Protein AF-A0A661C3C1-F1 (afdb_monomer_lite)

Structure (mmCIF, N/CA/C/O backbone):
data_AF-A0A661C3C1-F1
#
_entry.id   AF-A0A661C3C1-F1
#
loop_
_atom_site.group_PDB
_atom_site.id
_atom_site.type_symbol
_atom_site.label_atom_id
_atom_site.label_alt_id
_atom_site.label_comp_id
_atom_site.label_asym_id
_atom_site.label_entity_id
_atom_site.label_seq_id
_atom_site.pdbx_PDB_ins_code
_atom_site.Cartn_x
_atom_site.Cartn_y
_atom_site.Cartn_z
_atom_site.occupancy
_atom_site.B_iso_or_equiv
_atom_site.auth_seq_id
_atom_site.auth_comp_id
_atom_site.auth_asym_id
_atom_site.auth_atom_id
_atom_site.pdbx_PDB_model_num
ATOM 1 N N . MET A 1 1 ? -3.924 -0.244 -28.149 1.00 55.09 1 MET A N 1
ATOM 2 C CA . MET A 1 1 ? -3.982 0.567 -29.390 1.00 55.09 1 MET A CA 1
ATOM 3 C C . MET A 1 1 ? -2.633 1.269 -29.556 1.00 55.09 1 MET A C 1
ATOM 5 O O . MET A 1 1 ? -2.109 1.730 -28.552 1.00 55.09 1 MET A O 1
ATOM 9 N N . ALA A 1 2 ? -2.017 1.294 -30.743 1.00 65.94 2 ALA A N 1
ATOM 10 C CA . ALA A 1 2 ? -0.710 1.945 -30.921 1.00 65.94 2 ALA A CA 1
ATOM 11 C C . ALA A 1 2 ? -0.873 3.472 -31.030 1.00 65.94 2 ALA A C 1
ATOM 13 O O . ALA A 1 2 ? -1.728 3.946 -31.777 1.00 65.94 2 ALA A O 1
ATOM 14 N N . ARG A 1 3 ? -0.069 4.233 -30.280 1.00 78.75 3 ARG A N 1
ATOM 15 C 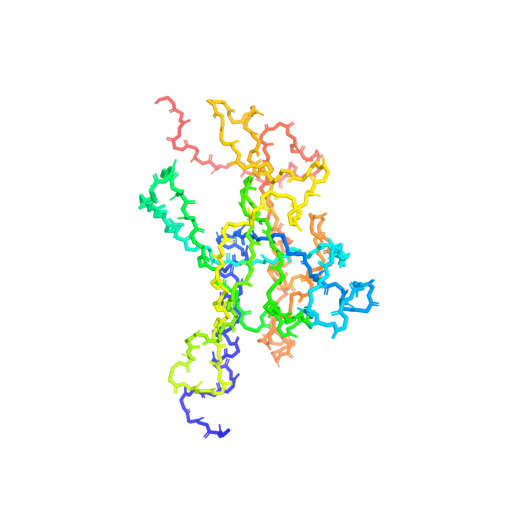CA . ARG A 1 3 ? -0.081 5.706 -30.237 1.00 78.75 3 ARG A CA 1
ATOM 16 C C . ARG A 1 3 ? 1.290 6.243 -30.657 1.00 78.75 3 ARG A C 1
ATOM 18 O O . ARG A 1 3 ? 2.298 5.586 -30.421 1.00 78.75 3 ARG A O 1
ATOM 25 N N . LEU A 1 4 ? 1.318 7.428 -31.272 1.00 79.00 4 LEU A N 1
ATOM 26 C CA . LEU A 1 4 ? 2.541 8.008 -31.849 1.00 79.00 4 LEU A CA 1
ATOM 27 C C . LEU A 1 4 ? 3.462 8.664 -30.805 1.00 79.00 4 LEU A C 1
ATOM 29 O O . LEU A 1 4 ? 4.675 8.582 -30.942 1.00 79.00 4 LEU A O 1
ATOM 33 N N . PHE A 1 5 ? 2.894 9.311 -29.781 1.00 79.56 5 PHE A N 1
ATOM 34 C CA . PHE A 1 5 ? 3.655 10.126 -28.816 1.00 79.56 5 PHE A CA 1
ATOM 35 C C . PHE A 1 5 ? 3.705 9.556 -27.396 1.00 79.56 5 PHE A C 1
ATOM 37 O O . PHE A 1 5 ? 4.566 9.939 -26.618 1.00 79.56 5 PHE A O 1
ATOM 44 N N . ILE A 1 6 ? 2.782 8.659 -27.052 1.00 84.44 6 ILE A N 1
ATOM 45 C CA . ILE A 1 6 ? 2.748 7.974 -25.758 1.00 84.44 6 ILE A CA 1
ATOM 46 C C . ILE A 1 6 ? 2.704 6.491 -26.079 1.00 84.44 6 ILE A C 1
ATOM 48 O O . ILE A 1 6 ? 1.638 5.889 -26.220 1.00 84.44 6 ILE A O 1
ATOM 52 N N . THR A 1 7 ? 3.878 5.935 -26.326 1.00 86.94 7 THR A N 1
ATOM 53 C CA . THR A 1 7 ? 4.038 4.515 -26.601 1.00 86.94 7 THR A CA 1
ATOM 54 C C . THR A 1 7 ? 4.050 3.743 -25.277 1.00 86.94 7 THR A C 1
ATOM 56 O O . THR A 1 7 ? 4.173 4.325 -24.194 1.00 86.94 7 THR A O 1
ATOM 59 N N . PRO A 1 8 ? 4.004 2.403 -25.322 1.00 86.81 8 PRO A N 1
ATOM 60 C CA . PRO A 1 8 ? 4.198 1.587 -24.131 1.00 86.81 8 PRO A CA 1
ATOM 61 C C . PRO A 1 8 ? 5.542 1.814 -23.423 1.00 86.81 8 PRO A C 1
ATOM 63 O O . PRO A 1 8 ? 5.767 1.208 -22.386 1.00 86.81 8 PRO A O 1
ATOM 66 N N . ARG A 1 9 ? 6.494 2.574 -23.988 1.00 87.94 9 ARG A N 1
ATOM 67 C CA . ARG A 1 9 ? 7.762 2.924 -23.324 1.00 87.94 9 ARG A CA 1
ATOM 68 C C . ARG A 1 9 ? 7.590 4.044 -22.323 1.00 87.94 9 ARG A C 1
ATOM 70 O O . ARG A 1 9 ? 8.004 3.887 -21.183 1.00 87.94 9 ARG A O 1
ATOM 77 N N . GLU A 1 10 ? 6.964 5.134 -22.741 1.00 89.62 10 GLU A N 1
ATOM 78 C CA . GLU A 1 10 ? 6.755 6.287 -21.872 1.00 89.62 10 GLU A CA 1
ATOM 79 C C . GLU A 1 10 ? 5.830 5.918 -20.707 1.00 89.62 10 GLU A C 1
ATOM 81 O O . GLU A 1 10 ? 6.067 6.327 -19.578 1.00 89.62 10 GLU A O 1
ATOM 86 N N . ILE A 1 11 ? 4.831 5.067 -20.955 1.00 90.31 11 ILE A N 1
ATOM 87 C CA . ILE A 1 11 ? 3.902 4.592 -19.920 1.00 90.31 11 ILE A CA 1
ATOM 88 C C . ILE A 1 11 ? 4.624 3.755 -18.859 1.00 90.31 11 ILE A C 1
ATOM 90 O O . ILE A 1 11 ? 4.419 3.957 -17.667 1.00 90.31 11 ILE A O 1
ATOM 94 N N . GLN A 1 12 ? 5.487 2.829 -19.285 1.00 90.75 12 GLN A N 1
ATOM 95 C CA . GLN A 1 12 ? 6.285 2.020 -18.363 1.00 90.75 12 GLN A CA 1
ATOM 96 C C . GLN A 1 12 ? 7.246 2.877 -17.542 1.00 90.75 12 GLN A C 1
ATOM 98 O O . GLN A 1 12 ? 7.378 2.658 -16.346 1.00 90.75 12 GLN A O 1
ATOM 103 N N . LEU A 1 13 ? 7.862 3.882 -18.167 1.00 91.31 13 LEU A N 1
ATOM 104 C CA . LEU A 1 13 ? 8.734 4.822 -17.470 1.00 91.31 13 LEU A CA 1
ATOM 105 C C . LEU A 1 13 ? 7.984 5.610 -16.394 1.00 91.31 13 LEU A C 1
ATOM 107 O O . LEU A 1 13 ? 8.481 5.738 -15.282 1.00 91.31 13 LEU A O 1
ATOM 111 N N . ILE A 1 14 ? 6.781 6.097 -16.706 1.00 92.62 14 ILE A N 1
ATOM 112 C CA . ILE A 1 14 ? 5.935 6.794 -15.730 1.00 92.62 14 ILE A CA 1
ATOM 113 C C . ILE A 1 14 ? 5.583 5.863 -14.571 1.00 92.62 14 ILE A C 1
ATOM 115 O O . ILE A 1 14 ? 5.730 6.261 -13.422 1.00 92.62 14 ILE A O 1
ATOM 119 N N . ASN A 1 15 ? 5.184 4.621 -14.857 1.00 92.69 15 ASN A N 1
ATOM 120 C CA . ASN A 1 15 ? 4.887 3.643 -13.813 1.00 92.69 15 ASN A CA 1
ATOM 121 C C . ASN A 1 15 ? 6.094 3.380 -12.910 1.00 92.69 15 ASN A C 1
ATOM 123 O O . ASN A 1 15 ? 5.946 3.398 -11.689 1.00 92.69 15 ASN A O 1
ATOM 127 N N . ASP A 1 16 ? 7.270 3.161 -13.495 1.00 91.88 16 ASP A N 1
ATOM 128 C CA . ASP A 1 16 ? 8.489 2.910 -12.733 1.00 91.88 16 ASP A CA 1
ATOM 129 C C . ASP A 1 16 ? 8.855 4.139 -11.882 1.00 91.88 16 ASP A C 1
ATOM 131 O O . ASP A 1 16 ? 9.088 3.995 -10.688 1.00 91.88 16 ASP A O 1
ATOM 135 N N . TRP A 1 17 ? 8.803 5.360 -12.419 1.00 92.44 17 TRP A N 1
ATOM 136 C CA . TRP A 1 17 ? 9.049 6.572 -11.623 1.00 92.44 17 TRP A CA 1
ATOM 137 C C . TRP A 1 17 ? 8.037 6.773 -10.501 1.00 92.44 17 TRP A C 1
ATOM 139 O O . TRP A 1 17 ? 8.415 7.141 -9.391 1.00 92.44 17 TRP A O 1
ATOM 149 N N . THR A 1 18 ? 6.755 6.514 -10.755 1.00 92.75 18 THR A N 1
ATOM 150 C CA . THR A 1 18 ? 5.729 6.584 -9.710 1.00 92.75 18 THR A CA 1
ATOM 151 C C . THR A 1 18 ? 5.993 5.556 -8.609 1.00 92.75 18 THR A C 1
ATOM 153 O O . THR A 1 18 ? 5.858 5.898 -7.436 1.00 92.75 18 THR A O 1
ATOM 156 N N . LYS A 1 19 ? 6.466 4.350 -8.951 1.00 91.75 19 LYS A N 1
ATOM 157 C CA . LYS A 1 19 ? 6.872 3.347 -7.957 1.00 91.75 19 LYS A CA 1
ATOM 158 C C . LYS A 1 19 ? 8.051 3.823 -7.113 1.00 91.75 19 LYS A C 1
ATOM 160 O O . LYS A 1 19 ? 7.996 3.693 -5.897 1.00 91.75 19 LYS A O 1
ATOM 165 N N . GLU A 1 20 ? 9.098 4.386 -7.731 1.00 90.50 20 GLU A N 1
ATOM 166 C CA . GLU A 1 20 ? 10.245 4.944 -6.981 1.00 90.50 20 GLU A CA 1
ATOM 167 C C . GLU A 1 20 ? 9.786 6.071 -6.057 1.00 90.50 20 GLU A C 1
ATOM 169 O O . GLU A 1 20 ? 10.162 6.125 -4.892 1.00 90.50 20 GLU A O 1
ATOM 174 N N . PHE A 1 21 ? 8.912 6.946 -6.549 1.00 92.88 21 PHE A N 1
ATOM 175 C CA . PHE A 1 21 ? 8.398 8.045 -5.750 1.00 92.88 21 PHE A CA 1
ATOM 176 C C . PHE A 1 21 ? 7.629 7.560 -4.513 1.00 92.88 21 PHE A C 1
ATOM 178 O O . PHE A 1 21 ? 7.888 8.029 -3.407 1.00 92.88 21 PHE A O 1
ATOM 185 N N . ILE A 1 22 ? 6.705 6.611 -4.671 1.00 92.75 22 ILE A N 1
ATOM 186 C CA . ILE A 1 22 ? 5.882 6.132 -3.551 1.00 92.75 22 ILE A CA 1
ATOM 187 C C . ILE A 1 22 ? 6.726 5.330 -2.556 1.00 92.75 22 ILE A C 1
ATOM 189 O O . ILE A 1 22 ? 6.636 5.569 -1.354 1.00 92.75 22 ILE A O 1
ATOM 193 N N . LYS A 1 23 ? 7.557 4.411 -3.053 1.00 90.69 23 LYS A N 1
ATOM 194 C CA . LYS A 1 23 ? 8.317 3.471 -2.221 1.00 90.69 23 LYS A CA 1
ATOM 195 C C . LYS A 1 23 ? 9.566 4.105 -1.617 1.00 90.69 23 LYS A C 1
ATOM 197 O O . LYS A 1 23 ? 9.747 4.061 -0.406 1.00 90.69 23 LYS A O 1
ATOM 202 N N . ASP A 1 24 ? 10.407 4.712 -2.455 1.00 89.06 24 ASP A N 1
ATOM 203 C CA . ASP A 1 24 ? 11.751 5.139 -2.061 1.00 89.06 24 ASP A CA 1
ATOM 204 C C . ASP A 1 24 ? 11.795 6.580 -1.525 1.00 89.06 24 ASP A C 1
ATOM 206 O O . ASP A 1 24 ? 12.646 6.898 -0.696 1.00 89.06 24 ASP A O 1
ATOM 210 N N . ILE A 1 25 ? 10.907 7.466 -2.000 1.00 90.19 25 ILE A N 1
ATOM 211 C CA . ILE A 1 25 ? 10.891 8.882 -1.584 1.00 90.19 25 ILE A CA 1
ATOM 212 C C . ILE A 1 25 ? 9.877 9.125 -0.467 1.00 90.19 25 ILE A C 1
ATOM 214 O O . ILE A 1 25 ? 10.214 9.751 0.536 1.00 90.19 25 ILE A O 1
ATOM 218 N N . VAL A 1 26 ? 8.630 8.681 -0.643 1.00 91.25 26 VAL A N 1
ATOM 219 C CA . VAL A 1 26 ? 7.574 8.909 0.355 1.00 91.25 26 VAL A CA 1
ATOM 220 C C . VAL A 1 26 ? 7.649 7.884 1.486 1.00 91.25 26 VAL A C 1
ATOM 222 O O . VAL A 1 26 ? 7.526 8.266 2.648 1.00 91.25 26 VAL A O 1
ATOM 225 N N . GLY A 1 27 ? 7.843 6.601 1.163 1.00 87.56 27 GLY A N 1
ATOM 226 C CA . GLY A 1 27 ? 8.061 5.535 2.149 1.00 87.56 27 GLY A CA 1
ATOM 227 C C . GLY A 1 27 ? 6.871 5.261 3.075 1.00 87.56 27 GLY A C 1
ATOM 228 O O . GLY A 1 27 ? 7.026 4.623 4.113 1.00 87.56 27 GLY A O 1
ATOM 229 N N . GLN A 1 28 ? 5.679 5.755 2.734 1.00 89.50 28 GLN A N 1
ATOM 230 C CA . GLN A 1 28 ? 4.458 5.485 3.486 1.00 89.50 28 GLN A CA 1
ATOM 231 C C . GLN A 1 28 ? 3.914 4.105 3.127 1.00 89.50 28 GLN A C 1
ATOM 233 O O . GLN A 1 28 ? 3.853 3.728 1.956 1.00 89.50 28 GLN A O 1
ATOM 238 N N . PHE A 1 29 ? 3.451 3.375 4.137 1.00 90.81 29 PHE A N 1
ATOM 239 C CA . PHE A 1 29 ? 2.853 2.064 3.947 1.00 90.81 29 PHE A CA 1
ATOM 240 C C . PHE A 1 29 ? 1.680 1.837 4.896 1.00 90.81 29 PHE A C 1
ATOM 242 O O . PHE A 1 29 ? 1.578 2.436 5.971 1.00 90.81 29 PHE A O 1
ATOM 249 N N . ILE A 1 30 ? 0.808 0.924 4.489 1.00 91.56 30 ILE A N 1
ATOM 250 C CA . ILE A 1 30 ? -0.226 0.328 5.328 1.00 91.56 30 ILE A CA 1
ATOM 251 C C . ILE A 1 30 ? 0.057 -1.159 5.494 1.00 91.56 30 ILE A C 1
ATOM 253 O O . ILE A 1 30 ? 0.721 -1.785 4.664 1.00 91.56 30 ILE A O 1
ATOM 257 N N . ILE A 1 31 ? -0.482 -1.737 6.562 1.00 90.88 31 ILE A N 1
ATOM 258 C CA . ILE A 1 31 ? -0.474 -3.188 6.746 1.00 90.88 31 ILE A CA 1
ATOM 259 C C . ILE A 1 31 ? -1.888 -3.684 6.530 1.00 90.88 31 ILE A C 1
ATOM 261 O O . ILE A 1 31 ? -2.804 -3.337 7.274 1.00 90.88 31 ILE A O 1
ATOM 265 N N . TYR A 1 32 ? -2.043 -4.448 5.461 1.00 91.94 32 TYR A N 1
ATOM 266 C CA . TYR A 1 32 ? -3.309 -4.911 4.938 1.00 91.94 32 TYR A CA 1
ATOM 267 C C . TYR A 1 32 ? -3.619 -6.320 5.437 1.00 91.94 32 TYR A C 1
ATOM 269 O O . TYR A 1 32 ? -2.751 -7.190 5.444 1.00 91.94 32 TYR A O 1
ATOM 277 N N . TYR A 1 33 ? -4.866 -6.542 5.835 1.00 91.88 33 TYR A N 1
ATOM 278 C CA . TYR A 1 33 ? -5.387 -7.785 6.388 1.00 91.88 33 TYR A CA 1
ATOM 279 C C . TYR A 1 33 ? -6.550 -8.270 5.515 1.00 91.88 33 TYR A C 1
ATOM 281 O O . TYR A 1 33 ? -7.698 -7.864 5.741 1.00 91.88 33 TYR A O 1
ATOM 289 N N . PRO A 1 34 ? -6.267 -9.137 4.528 1.00 91.12 34 PRO A N 1
ATOM 290 C CA . PRO A 1 34 ? -7.303 -9.674 3.664 1.00 91.12 34 PRO A CA 1
ATOM 291 C C . PRO A 1 34 ? -8.183 -10.663 4.429 1.00 91.12 34 PRO A C 1
ATOM 293 O O . PRO A 1 34 ? -7.692 -11.486 5.215 1.00 91.12 34 PRO A O 1
ATOM 296 N N . ILE A 1 35 ? -9.495 -10.597 4.212 1.00 90.19 35 ILE A N 1
ATOM 297 C CA . ILE A 1 35 ? -10.435 -11.556 4.784 1.00 90.19 35 ILE A CA 1
ATOM 298 C C . ILE A 1 35 ? -10.425 -12.823 3.943 1.00 90.19 35 ILE A C 1
ATOM 300 O O . ILE A 1 35 ? -10.726 -12.836 2.753 1.00 90.19 35 ILE A O 1
ATOM 304 N N . SER A 1 36 ? -10.191 -13.950 4.605 1.00 88.62 36 SER A N 1
ATOM 305 C CA . SER A 1 36 ? -10.246 -15.240 3.942 1.00 88.62 36 SER A CA 1
ATOM 306 C C . SER A 1 36 ? -11.696 -15.695 3.796 1.00 88.62 36 SER A C 1
ATOM 308 O O . SER A 1 36 ? -12.291 -16.209 4.751 1.00 88.62 36 SER A O 1
ATOM 310 N N . ILE A 1 37 ? -12.274 -15.551 2.601 1.00 84.06 37 ILE A N 1
ATOM 311 C CA . ILE A 1 37 ? -13.649 -15.999 2.298 1.00 84.06 37 ILE A CA 1
ATOM 312 C C . ILE A 1 37 ? -13.796 -17.514 2.527 1.00 84.06 37 ILE A C 1
ATOM 314 O O . ILE A 1 37 ? -14.830 -17.987 2.992 1.00 84.06 37 ILE A O 1
ATOM 318 N N . LEU A 1 38 ? -12.739 -18.288 2.259 1.00 86.31 38 LEU A N 1
ATOM 319 C CA . LEU A 1 38 ? -12.747 -19.748 2.405 1.00 86.31 38 LEU A CA 1
ATOM 320 C C . LEU A 1 38 ? -12.770 -20.207 3.867 1.00 86.31 38 LEU A C 1
ATOM 322 O O . LEU A 1 38 ? -13.366 -21.237 4.188 1.00 86.31 38 LEU A O 1
ATOM 326 N N . LYS A 1 39 ? -12.085 -19.477 4.753 1.00 88.12 39 LYS A N 1
ATOM 327 C CA . LYS A 1 39 ? -11.980 -19.834 6.177 1.00 88.12 39 LYS A CA 1
ATOM 328 C C . LYS A 1 39 ? -13.114 -19.211 6.990 1.00 88.12 39 LYS A C 1
ATOM 330 O O . LYS A 1 39 ? -13.570 -19.802 7.971 1.00 88.12 39 LYS A O 1
ATOM 335 N N . THR A 1 40 ? -13.576 -18.034 6.582 1.00 87.38 40 THR A N 1
ATOM 336 C CA . THR A 1 40 ? -14.625 -17.280 7.265 1.00 87.38 40 THR A CA 1
ATOM 337 C C . THR A 1 40 ? -15.990 -17.929 7.046 1.00 87.38 40 THR A C 1
ATOM 339 O O . THR A 1 40 ? -16.446 -18.113 5.922 1.00 87.38 40 THR A O 1
ATOM 342 N N . ARG A 1 41 ? -16.683 -18.274 8.137 1.00 85.31 41 ARG A N 1
ATOM 343 C CA . ARG A 1 41 ? -18.030 -18.860 8.061 1.00 85.31 41 ARG A CA 1
ATOM 344 C C . ARG A 1 41 ? -19.080 -17.760 7.972 1.00 85.31 41 ARG A C 1
ATOM 346 O O . ARG A 1 41 ? -19.385 -17.111 8.973 1.00 85.31 41 ARG A O 1
ATOM 353 N N . VAL A 1 42 ? -19.653 -17.601 6.786 1.00 86.00 42 VAL A N 1
ATOM 354 C CA . VAL A 1 42 ? -20.752 -16.666 6.528 1.00 86.00 42 VAL A CA 1
ATOM 355 C C . VAL A 1 42 ? -22.092 -17.314 6.883 1.00 86.00 42 VAL A C 1
ATOM 357 O O . VAL A 1 42 ? -22.330 -18.490 6.591 1.00 86.00 42 VAL A O 1
ATOM 360 N N . HIS A 1 43 ? -22.971 -16.565 7.549 1.00 84.38 43 HIS A N 1
ATOM 361 C CA . HIS A 1 43 ? -24.306 -17.046 7.883 1.00 84.38 43 HIS A CA 1
ATOM 362 C C . HIS A 1 43 ? -25.237 -16.969 6.656 1.00 84.38 43 HIS A C 1
ATOM 364 O O . HIS A 1 43 ? -25.456 -15.875 6.141 1.00 84.38 43 HIS A O 1
ATOM 370 N N . PRO A 1 44 ? -25.896 -18.066 6.235 1.00 82.75 44 PRO A N 1
ATOM 371 C CA . PRO A 1 44 ? -26.621 -18.127 4.958 1.00 82.75 44 PRO A CA 1
ATOM 372 C C . PRO A 1 44 ? -27.854 -17.213 4.872 1.00 82.75 44 PRO A C 1
ATOM 374 O O . PRO A 1 44 ? -28.346 -16.949 3.784 1.00 82.75 44 PRO A O 1
ATOM 377 N N . VAL A 1 45 ? -28.390 -16.763 6.011 1.00 85.62 45 VAL A N 1
ATOM 378 C CA . VAL A 1 45 ? -29.595 -15.908 6.057 1.00 85.62 45 VAL A CA 1
ATOM 379 C C . VAL A 1 45 ? -29.262 -14.415 6.056 1.00 85.62 45 VAL A C 1
ATOM 381 O O . VAL A 1 45 ? -30.046 -13.623 5.548 1.00 85.62 45 VAL A O 1
ATOM 384 N N . TYR A 1 46 ? -28.131 -14.031 6.650 1.00 79.75 46 TYR A N 1
ATOM 385 C CA . TYR A 1 46 ? -27.778 -12.622 6.876 1.00 79.75 46 TYR A CA 1
ATOM 386 C C . TYR A 1 46 ? -26.559 -12.182 6.067 1.00 79.75 46 TYR A C 1
ATOM 388 O O . TYR A 1 46 ? -26.219 -11.007 6.095 1.00 79.75 46 TYR A O 1
ATOM 396 N N . ASP A 1 47 ? -25.913 -13.128 5.383 1.00 79.50 47 ASP A N 1
ATOM 397 C CA . ASP A 1 47 ? -24.702 -12.933 4.587 1.00 79.50 47 ASP A CA 1
ATOM 398 C C . ASP A 1 47 ? -23.573 -12.222 5.354 1.00 79.50 47 ASP A C 1
ATOM 400 O O . ASP A 1 47 ? -22.727 -11.528 4.801 1.00 79.50 47 ASP A O 1
ATOM 404 N N . GLU A 1 48 ? -23.562 -12.401 6.677 1.00 76.25 48 GLU A N 1
ATOM 405 C CA . GLU A 1 48 ? -22.595 -11.803 7.586 1.00 76.25 48 GLU A CA 1
ATOM 406 C C . GLU A 1 48 ? -21.883 -12.904 8.373 1.00 76.25 48 GLU A C 1
ATOM 408 O O . GLU A 1 48 ? -22.474 -13.917 8.768 1.00 76.25 48 GLU A O 1
ATOM 413 N N . ALA A 1 49 ? -20.587 -12.709 8.596 1.00 80.19 49 ALA A N 1
ATOM 414 C CA . ALA A 1 49 ? -19.779 -13.586 9.424 1.00 80.19 49 ALA A CA 1
ATOM 415 C C . ALA A 1 49 ? -19.711 -13.057 10.860 1.00 80.19 49 ALA A C 1
ATOM 417 O O . ALA A 1 49 ? -19.372 -11.897 11.091 1.00 80.19 49 ALA A O 1
ATOM 418 N N . VAL A 1 50 ? -19.982 -13.935 11.830 1.00 80.25 50 VAL A N 1
ATOM 419 C CA . VAL A 1 50 ? -19.845 -13.615 13.264 1.00 80.25 50 VAL A CA 1
ATOM 420 C C . VAL A 1 50 ? -18.371 -13.476 13.651 1.00 80.25 50 VAL A C 1
ATOM 422 O O . VAL A 1 50 ? -18.018 -12.621 14.454 1.00 80.25 50 VAL A O 1
ATOM 425 N N . GLN A 1 51 ? -17.509 -14.314 13.071 1.00 83.31 51 GLN A N 1
ATOM 426 C CA . GLN A 1 51 ? -16.060 -14.267 13.250 1.00 83.31 51 GLN A CA 1
ATOM 427 C C . GLN A 1 51 ? -15.401 -14.258 11.874 1.00 83.31 51 GLN A C 1
ATOM 429 O O . GLN A 1 51 ? -15.543 -15.220 11.114 1.00 83.31 51 GLN A O 1
ATOM 434 N N . LYS A 1 52 ? -14.705 -13.163 11.561 1.00 85.19 52 LYS A N 1
ATOM 435 C CA . LYS A 1 52 ? -13.903 -13.014 10.345 1.00 85.19 52 LYS A CA 1
ATOM 436 C C . LYS A 1 52 ? -12.524 -13.627 10.591 1.00 85.19 52 LYS A C 1
ATOM 438 O O . LYS A 1 52 ? -11.914 -13.367 11.627 1.00 85.19 52 LYS A O 1
ATOM 443 N N . ILE A 1 53 ? -12.062 -14.464 9.667 1.00 87.69 53 ILE A N 1
ATOM 444 C CA . ILE A 1 53 ? -10.711 -15.029 9.693 1.00 87.69 53 ILE A CA 1
ATOM 445 C C . ILE A 1 53 ? -9.889 -14.296 8.642 1.00 87.69 53 ILE A C 1
ATOM 447 O O . ILE A 1 53 ? -10.281 -14.236 7.478 1.00 87.69 53 ILE A O 1
ATOM 451 N N . PHE A 1 54 ? -8.753 -13.765 9.069 1.00 88.38 54 PHE A N 1
ATOM 452 C CA . PHE A 1 54 ? -7.846 -12.997 8.229 1.00 88.38 54 PHE A CA 1
ATOM 453 C C . PHE A 1 54 ? -6.717 -13.892 7.732 1.00 88.38 54 PHE A C 1
ATOM 455 O O . PHE A 1 54 ? -6.277 -14.805 8.440 1.00 88.38 54 PHE A O 1
ATOM 462 N N . ASP A 1 55 ? -6.290 -13.648 6.501 1.00 89.00 55 ASP A N 1
ATOM 463 C CA . ASP A 1 55 ? -5.066 -14.224 5.964 1.00 89.00 55 ASP A CA 1
ATOM 464 C C . ASP A 1 55 ? -3.843 -13.428 6.449 1.00 89.00 55 ASP A C 1
ATOM 466 O O . ASP A 1 55 ? -3.950 -12.518 7.277 1.00 89.00 55 ASP A O 1
ATOM 470 N N . ASN A 1 56 ? -2.653 -13.845 6.019 1.00 88.50 56 ASN A N 1
ATOM 471 C CA . ASN A 1 56 ? -1.415 -13.236 6.488 1.00 88.50 56 ASN A CA 1
ATOM 472 C C . ASN A 1 56 ? -1.372 -11.743 6.118 1.00 88.50 56 ASN A C 1
ATOM 474 O O . ASN A 1 56 ? -1.765 -11.396 5.002 1.00 88.50 56 ASN A O 1
ATOM 478 N N . PRO A 1 57 ? -0.883 -10.874 7.022 1.00 88.69 57 PRO A N 1
ATOM 479 C CA . PRO A 1 57 ? -0.781 -9.452 6.744 1.00 88.69 57 PRO A CA 1
ATOM 480 C C . PRO A 1 57 ? 0.202 -9.173 5.609 1.00 88.69 57 PRO A C 1
ATOM 482 O O . PRO A 1 57 ? 1.248 -9.817 5.509 1.00 88.69 57 PRO A O 1
ATOM 485 N N . ILE A 1 58 ? -0.122 -8.175 4.792 1.00 88.62 58 ILE A N 1
ATOM 486 C CA . ILE A 1 58 ? 0.681 -7.750 3.643 1.00 88.62 58 ILE A CA 1
ATOM 487 C C . ILE A 1 58 ? 1.050 -6.278 3.823 1.00 88.62 58 ILE A C 1
ATOM 489 O O . ILE A 1 58 ? 0.180 -5.439 4.059 1.00 88.62 58 ILE A O 1
ATOM 493 N N . LYS A 1 59 ? 2.339 -5.948 3.701 1.00 89.38 59 LYS A N 1
ATOM 494 C CA . LYS A 1 59 ? 2.809 -4.558 3.656 1.00 89.38 59 LYS A CA 1
ATOM 495 C C . LYS A 1 59 ? 2.549 -3.986 2.261 1.00 89.38 59 LYS A C 1
ATOM 497 O O . LYS A 1 59 ? 2.990 -4.559 1.263 1.00 89.38 59 LYS A O 1
ATOM 502 N N . ILE A 1 60 ? 1.840 -2.863 2.190 1.00 90.88 60 ILE A N 1
ATOM 503 C CA . ILE A 1 60 ? 1.523 -2.185 0.929 1.00 90.88 60 ILE A CA 1
ATOM 504 C C . ILE A 1 60 ? 2.007 -0.742 1.003 1.00 90.88 60 ILE A C 1
ATOM 506 O O . ILE A 1 60 ? 1.540 0.024 1.844 1.00 90.88 60 ILE A O 1
ATOM 510 N N . ASP A 1 61 ? 2.911 -0.378 0.097 1.00 91.88 61 ASP A N 1
ATOM 511 C CA . ASP A 1 61 ? 3.398 0.991 -0.066 1.00 91.88 61 ASP A CA 1
ATOM 512 C C . ASP A 1 61 ? 2.332 1.840 -0.770 1.00 91.88 61 ASP A C 1
ATOM 514 O O . ASP A 1 61 ? 1.760 1.446 -1.793 1.00 91.88 61 ASP A O 1
ATOM 518 N N . CYS A 1 62 ? 2.022 3.004 -0.209 1.00 93.44 62 CYS A N 1
ATOM 519 C CA . CYS A 1 62 ? 0.882 3.801 -0.647 1.00 93.44 62 CYS A CA 1
ATOM 520 C C . CYS A 1 62 ? 1.023 5.272 -0.261 1.00 93.44 62 CYS A C 1
ATOM 522 O O . CYS A 1 62 ? 1.761 5.615 0.656 1.00 93.44 62 CYS A O 1
ATOM 524 N N . LEU A 1 63 ? 0.251 6.138 -0.913 1.00 94.56 63 LEU A N 1
ATOM 525 C CA . LEU A 1 63 ? 0.076 7.524 -0.486 1.00 94.56 63 LEU A CA 1
ATOM 526 C C . LEU A 1 63 ? -1.194 7.624 0.350 1.00 94.56 63 LEU A C 1
ATOM 528 O O . LEU A 1 63 ? -2.278 7.269 -0.117 1.00 94.56 63 LEU A O 1
ATOM 532 N N . VAL A 1 64 ? -1.071 8.118 1.576 1.00 93.12 64 VAL A N 1
ATOM 533 C CA . VAL A 1 64 ? -2.212 8.252 2.483 1.00 93.12 64 VAL A CA 1
ATOM 534 C C . VAL A 1 64 ? -2.683 9.703 2.516 1.00 93.12 64 VAL A C 1
ATOM 536 O O . VAL A 1 64 ? -1.892 10.623 2.718 1.00 93.12 64 VAL A O 1
ATOM 539 N N . ASP A 1 65 ? -3.980 9.907 2.291 1.00 93.94 65 ASP A N 1
ATOM 540 C CA . ASP A 1 65 ? -4.619 11.219 2.372 1.00 93.94 65 ASP A CA 1
ATOM 541 C C . ASP A 1 65 ? -4.787 11.660 3.832 1.00 93.94 65 ASP A C 1
ATOM 543 O O . ASP A 1 65 ? -4.734 10.859 4.771 1.00 93.94 65 ASP A O 1
ATOM 547 N N . GLN A 1 66 ? -5.043 12.947 4.039 1.00 90.06 66 GLN A N 1
ATOM 548 C CA . GLN A 1 66 ? -5.364 13.445 5.366 1.00 90.06 66 GLN A CA 1
ATOM 549 C C . GLN A 1 66 ? -6.698 12.836 5.849 1.00 90.06 66 GLN A C 1
ATOM 551 O O . GLN A 1 66 ? -7.684 12.859 5.109 1.00 90.06 66 GLN A O 1
ATOM 556 N N . PRO A 1 67 ? -6.774 12.314 7.090 1.00 90.25 67 PRO A N 1
ATOM 557 C CA . PRO A 1 67 ? -8.012 11.750 7.611 1.00 90.25 67 PRO A CA 1
ATOM 558 C C . PRO A 1 67 ? -9.098 12.824 7.730 1.00 90.25 67 PRO A C 1
ATOM 560 O O . PRO A 1 67 ? -8.904 13.837 8.410 1.00 90.25 67 PRO A O 1
ATOM 563 N N . ASP A 1 68 ? -10.261 12.563 7.135 1.00 92.25 68 ASP A N 1
ATOM 564 C CA . ASP A 1 68 ? -11.457 13.382 7.313 1.00 92.25 68 ASP A CA 1
ATOM 565 C C . ASP A 1 68 ? -12.160 12.966 8.609 1.00 92.25 68 ASP A C 1
ATOM 567 O O . ASP A 1 68 ? -12.609 11.826 8.766 1.00 92.25 68 ASP A O 1
ATOM 571 N N . ARG A 1 69 ? -12.209 13.886 9.573 1.00 91.00 69 ARG A N 1
ATOM 572 C CA . ARG A 1 69 ? -12.750 13.649 10.914 1.00 91.00 69 ARG A CA 1
ATOM 573 C C . ARG A 1 69 ? -14.052 14.420 11.072 1.00 91.00 69 ARG A C 1
ATOM 575 O O . ARG A 1 69 ? -14.055 15.622 11.332 1.00 91.00 69 ARG A O 1
ATOM 582 N N . GLY A 1 70 ? -15.157 13.695 10.970 1.00 87.31 70 GLY A N 1
ATOM 583 C CA . GLY A 1 70 ? -16.500 14.197 11.225 1.00 87.31 70 GLY A CA 1
ATOM 584 C C . GLY A 1 70 ? -16.955 13.939 12.660 1.00 87.31 70 GLY A C 1
ATOM 585 O O . GLY A 1 70 ? -16.561 12.962 13.298 1.00 87.31 70 GLY A O 1
ATOM 586 N N . GLN A 1 71 ? -17.836 14.801 13.161 1.00 86.25 71 GLN A N 1
ATOM 587 C CA . GLN A 1 71 ? -18.616 14.543 14.370 1.00 86.25 71 GLN A CA 1
ATOM 588 C C . GLN A 1 71 ? -20.092 14.705 14.035 1.00 86.25 71 GLN A C 1
ATOM 590 O O . GLN A 1 71 ? -20.496 15.710 13.449 1.00 86.25 71 GLN A O 1
ATOM 595 N N . SER A 1 72 ? -20.902 13.723 14.416 1.00 82.94 72 SER A N 1
ATOM 596 C CA . SER A 1 72 ? -22.349 13.765 14.226 1.00 82.94 72 SER A CA 1
ATOM 597 C C . SER A 1 72 ? -23.056 13.664 15.575 1.00 82.94 72 SER A C 1
ATOM 599 O O . SER A 1 72 ? -22.752 12.800 16.397 1.00 82.94 72 SER A O 1
ATOM 601 N N . ALA A 1 73 ? -23.983 14.588 15.835 1.00 85.56 73 ALA A N 1
ATOM 602 C CA . ALA A 1 73 ? -24.789 14.575 17.048 1.00 85.56 73 ALA A CA 1
ATOM 603 C C . ALA A 1 73 ? -26.016 13.685 16.830 1.00 85.56 73 ALA A C 1
ATOM 605 O O . ALA A 1 73 ? -26.888 13.997 16.020 1.00 85.56 73 ALA A O 1
ATOM 606 N N . THR A 1 74 ? -26.086 12.586 17.573 1.00 80.44 74 THR A N 1
ATOM 607 C CA . THR A 1 74 ? -27.270 11.726 17.642 1.00 80.44 74 THR A CA 1
ATOM 608 C C . THR A 1 74 ? -28.046 12.051 18.920 1.00 80.44 74 THR A C 1
ATOM 610 O O . THR A 1 74 ? -27.484 12.577 19.878 1.00 80.44 74 THR A O 1
ATOM 613 N N . ASN A 1 75 ? -29.331 11.688 18.986 1.00 84.25 75 ASN A N 1
ATOM 614 C CA . ASN A 1 75 ? -30.190 11.896 20.165 1.00 84.25 75 ASN A CA 1
ATOM 615 C C . ASN A 1 75 ? -29.616 11.339 21.488 1.00 84.25 75 ASN A C 1
ATOM 617 O O . ASN A 1 75 ? -30.097 11.708 22.555 1.00 84.25 75 ASN A O 1
ATOM 621 N N . PHE A 1 76 ? -28.625 10.443 21.424 1.00 79.62 76 PHE A N 1
ATOM 622 C CA . PHE A 1 76 ? -28.048 9.752 22.578 1.00 79.62 76 PHE A CA 1
ATOM 623 C C . PHE A 1 76 ? -26.577 10.104 22.865 1.00 79.62 76 PHE A C 1
ATOM 625 O O . PHE A 1 76 ? -26.149 9.938 24.002 1.00 79.62 76 PHE A O 1
ATOM 632 N N . SER A 1 77 ? -25.802 10.569 21.876 1.00 82.31 77 SER A N 1
ATOM 633 C CA . SER A 1 77 ? -24.396 10.982 22.037 1.00 82.31 77 SER A CA 1
ATOM 634 C C . SER A 1 77 ? -23.861 11.643 20.759 1.00 82.31 77 SER A C 1
ATOM 636 O O . SER A 1 77 ? -24.481 11.561 19.697 1.00 82.31 77 SER A O 1
ATOM 638 N N . VAL A 1 78 ? -22.680 12.252 20.854 1.00 85.25 78 VAL A N 1
ATOM 639 C CA . VAL A 1 78 ? -21.858 12.628 19.697 1.00 85.25 78 VAL A CA 1
ATOM 640 C C . VAL A 1 78 ? -21.053 11.402 19.255 1.00 85.25 78 VAL A C 1
ATOM 642 O O . VAL A 1 78 ? -20.339 10.810 20.065 1.00 85.25 78 VAL A O 1
ATOM 645 N N . GLU A 1 79 ? -21.182 11.007 17.989 1.00 83.88 79 GLU A N 1
ATOM 646 C CA . GLU A 1 79 ? -20.382 9.950 17.358 1.00 83.88 79 GLU A CA 1
ATOM 647 C C . GLU A 1 79 ? -19.324 10.598 16.458 1.00 83.88 79 GLU A C 1
ATOM 649 O O . GLU A 1 79 ? -19.646 11.407 15.582 1.00 83.88 79 GLU A O 1
ATOM 654 N N . GLY A 1 80 ? -18.057 10.257 16.698 1.00 84.31 80 GLY A N 1
ATOM 655 C CA . GLY A 1 80 ? -16.944 10.629 15.832 1.00 84.31 80 GLY A CA 1
ATOM 656 C C . GLY A 1 80 ? -16.784 9.609 14.710 1.00 84.31 80 GLY A C 1
ATOM 657 O O . GLY A 1 80 ? -16.735 8.408 14.967 1.00 84.31 80 GLY A O 1
ATOM 658 N N . THR A 1 81 ? -16.689 10.085 13.475 1.00 87.12 81 THR A N 1
ATOM 659 C CA . THR A 1 81 ? -16.436 9.251 12.298 1.00 87.12 81 THR A CA 1
ATOM 660 C C . THR A 1 81 ? -15.154 9.717 11.628 1.00 87.12 81 THR A C 1
ATOM 662 O O . THR A 1 81 ? -15.067 10.879 11.237 1.00 87.12 81 THR A O 1
ATOM 665 N N . THR A 1 82 ? -14.191 8.816 11.458 1.00 92.38 82 THR A N 1
ATOM 666 C CA . THR A 1 82 ? -12.965 9.089 10.699 1.00 92.38 82 THR A CA 1
ATOM 667 C C . THR A 1 82 ? -13.008 8.319 9.388 1.00 92.38 82 THR A C 1
ATOM 669 O O . THR A 1 82 ? -13.238 7.105 9.392 1.00 92.38 82 THR A O 1
ATOM 672 N N . GLN A 1 83 ? -12.794 9.023 8.279 1.00 94.31 83 GLN A N 1
ATOM 673 C CA . GLN A 1 83 ? -12.586 8.440 6.959 1.00 94.31 83 GLN A CA 1
ATOM 674 C C . GLN A 1 83 ? -11.152 8.683 6.500 1.00 94.31 83 GLN A C 1
ATOM 676 O O . GLN A 1 83 ? -10.559 9.717 6.805 1.00 94.31 83 GLN A O 1
ATOM 681 N N . LEU A 1 84 ? -10.602 7.723 5.765 1.00 94.94 84 LEU A N 1
ATOM 682 C CA . LEU A 1 84 ? -9.246 7.782 5.240 1.00 94.94 84 LEU A CA 1
ATOM 683 C C . LEU A 1 84 ? -9.237 7.337 3.778 1.00 94.94 84 LEU A C 1
ATOM 685 O O . LEU A 1 84 ? -9.777 6.281 3.436 1.00 94.94 84 LEU A O 1
ATOM 689 N N . GLY A 1 85 ? -8.631 8.160 2.925 1.00 95.81 85 GLY A N 1
ATOM 690 C CA . GLY A 1 85 ? -8.315 7.808 1.547 1.00 95.81 85 GLY A CA 1
ATOM 691 C C . GLY A 1 85 ? -6.893 7.269 1.462 1.00 95.81 85 GLY A C 1
ATOM 692 O O . GLY A 1 85 ? -5.966 7.916 1.936 1.00 95.81 85 GLY A O 1
ATOM 693 N N . VAL A 1 86 ? -6.714 6.104 0.851 1.00 95.56 86 VAL A N 1
ATOM 694 C CA . VAL A 1 86 ? -5.392 5.530 0.575 1.00 95.56 86 VAL A CA 1
ATOM 695 C C . VAL A 1 86 ? -5.260 5.305 -0.922 1.00 95.56 86 VAL A C 1
ATOM 697 O O . VAL A 1 86 ? -6.164 4.753 -1.547 1.00 95.56 86 VAL A O 1
ATOM 700 N N . PHE A 1 87 ? -4.149 5.740 -1.502 1.00 95.25 87 PHE A N 1
ATOM 701 C CA . PHE A 1 87 ? -3.841 5.589 -2.916 1.00 95.25 87 PHE A CA 1
ATOM 702 C C . PHE A 1 87 ? -2.700 4.595 -3.081 1.00 95.25 87 PHE A C 1
ATOM 704 O O . PHE A 1 87 ? -1.560 4.869 -2.708 1.00 95.25 87 PHE A O 1
ATOM 711 N N . VAL A 1 88 ? -3.007 3.444 -3.662 1.00 94.25 88 VAL A N 1
ATOM 712 C CA . VAL A 1 88 ? -2.019 2.417 -3.998 1.00 94.25 88 VAL A CA 1
ATOM 713 C C . VAL A 1 88 ? -1.798 2.448 -5.498 1.00 94.25 88 VAL A C 1
ATOM 715 O O . VAL A 1 88 ? -2.751 2.596 -6.260 1.00 94.25 88 VAL A O 1
ATOM 718 N N . GLN A 1 89 ? -0.562 2.318 -5.960 1.00 93.50 89 GLN A N 1
ATOM 719 C CA . GLN A 1 89 ? -0.308 2.308 -7.394 1.00 93.50 89 GLN A CA 1
ATOM 720 C C . GLN A 1 89 ? -0.850 1.030 -8.047 1.00 93.50 89 GLN A C 1
ATOM 722 O O . GLN A 1 89 ? -0.506 -0.081 -7.640 1.00 93.50 89 GLN A O 1
ATOM 727 N N . SER A 1 90 ? -1.633 1.174 -9.120 1.00 92.50 90 SER A N 1
ATOM 728 C CA . SER A 1 90 ? -2.260 0.037 -9.810 1.00 92.50 90 SER A CA 1
ATOM 729 C C . SER A 1 90 ? -1.245 -0.948 -10.373 1.00 92.50 90 SER A C 1
ATOM 731 O O . SER A 1 90 ? -1.458 -2.156 -10.321 1.00 92.50 90 SER A O 1
ATOM 733 N N . ARG A 1 91 ? -0.111 -0.455 -10.884 1.00 91.75 91 ARG A N 1
ATOM 734 C CA . ARG A 1 91 ? 0.933 -1.337 -11.410 1.00 91.75 91 ARG A CA 1
ATOM 735 C C . ARG A 1 91 ? 1.614 -2.163 -10.317 1.00 91.75 91 ARG A C 1
ATOM 737 O O . ARG A 1 91 ? 1.947 -3.311 -10.574 1.00 91.75 91 ARG A O 1
ATOM 744 N N . ASP A 1 92 ? 1.810 -1.598 -9.127 1.00 91.00 92 ASP A N 1
ATOM 745 C CA . ASP A 1 92 ? 2.446 -2.315 -8.017 1.00 91.00 92 ASP A CA 1
ATOM 746 C C . ASP A 1 92 ? 1.572 -3.467 -7.508 1.00 91.00 92 ASP A C 1
ATOM 748 O O . ASP A 1 92 ? 2.064 -4.576 -7.324 1.00 91.00 92 ASP A O 1
ATOM 752 N N . LEU A 1 93 ? 0.261 -3.232 -7.387 1.00 90.25 93 LEU A N 1
ATOM 753 C CA . LEU A 1 93 ? -0.724 -4.267 -7.050 1.00 90.25 93 LEU A CA 1
ATOM 754 C C . LEU A 1 93 ? -0.708 -5.429 -8.052 1.00 90.25 93 LEU A C 1
ATOM 756 O O . LEU A 1 93 ? -0.630 -6.593 -7.658 1.00 90.25 93 LEU A O 1
ATOM 760 N N . LEU A 1 94 ? -0.694 -5.106 -9.350 1.00 90.50 94 LEU A N 1
ATOM 761 C CA . LEU A 1 94 ? -0.623 -6.107 -10.416 1.00 90.50 94 LEU A CA 1
ATOM 762 C C . LEU A 1 94 ? 0.663 -6.939 -10.362 1.00 90.50 94 LEU A C 1
ATOM 764 O O . LEU A 1 94 ? 0.606 -8.149 -10.563 1.00 90.50 94 LEU A O 1
ATOM 768 N N . ASP A 1 95 ? 1.811 -6.308 -10.105 1.00 89.00 95 ASP A N 1
ATOM 769 C CA . ASP A 1 95 ? 3.100 -7.009 -10.043 1.00 89.00 95 ASP A CA 1
ATOM 770 C C . ASP A 1 95 ? 3.206 -7.907 -8.799 1.00 89.00 95 ASP A C 1
ATOM 772 O O . ASP A 1 95 ? 3.746 -9.009 -8.882 1.00 89.00 95 ASP A O 1
ATOM 776 N N . LYS A 1 96 ? 2.602 -7.492 -7.678 1.00 86.94 96 LYS A N 1
ATOM 777 C CA . LYS A 1 96 ? 2.475 -8.309 -6.459 1.00 86.94 96 LYS A CA 1
ATOM 778 C C . LYS A 1 96 ? 1.380 -9.384 -6.559 1.00 86.94 96 LYS A C 1
ATOM 780 O O . LYS A 1 96 ? 1.302 -10.247 -5.687 1.00 86.94 96 LYS A O 1
ATOM 785 N N . GLY A 1 97 ? 0.547 -9.357 -7.605 1.00 86.81 97 GLY A N 1
ATOM 786 C CA . GLY A 1 97 ? -0.562 -10.297 -7.801 1.00 86.81 97 GLY A CA 1
ATOM 787 C C . GLY A 1 97 ? -1.637 -10.193 -6.717 1.00 86.81 97 GLY A C 1
ATOM 788 O O . GLY A 1 97 ? -2.216 -11.207 -6.330 1.00 86.81 97 GLY A O 1
ATOM 789 N N . PHE A 1 98 ? -1.852 -8.984 -6.196 1.00 84.94 98 PHE A N 1
ATOM 790 C CA . PHE A 1 98 ? -2.739 -8.715 -5.073 1.00 84.94 98 PHE A CA 1
ATOM 791 C C . PHE A 1 98 ? -3.798 -7.680 -5.465 1.00 84.94 98 PHE A C 1
ATOM 793 O O . PHE A 1 98 ? -3.462 -6.611 -5.972 1.00 84.94 98 PHE A O 1
ATOM 800 N N . ASP A 1 99 ? -5.062 -7.981 -5.172 1.00 85.62 99 ASP A N 1
ATOM 801 C CA . ASP A 1 99 ? -6.198 -7.094 -5.407 1.00 85.62 99 ASP A CA 1
ATOM 802 C C . ASP A 1 99 ? -6.829 -6.707 -4.067 1.00 85.62 99 ASP A C 1
ATOM 804 O O . ASP A 1 99 ? -7.090 -7.559 -3.219 1.00 85.62 99 ASP A O 1
ATOM 808 N N . ALA A 1 100 ? -7.071 -5.411 -3.866 1.00 87.69 100 ALA A N 1
ATOM 809 C CA . ALA A 1 100 ? -7.715 -4.921 -2.655 1.00 87.69 100 ALA A CA 1
ATOM 810 C C . ALA A 1 100 ? -9.235 -5.116 -2.742 1.00 87.69 100 ALA A C 1
ATOM 812 O O . ALA A 1 100 ? -9.888 -4.557 -3.630 1.00 87.69 100 ALA A O 1
ATOM 813 N N . GLU A 1 101 ? -9.807 -5.853 -1.793 1.00 89.12 101 GLU A N 1
ATOM 814 C CA . GLU A 1 101 ? -11.239 -6.139 -1.761 1.00 89.12 101 GLU A CA 1
ATOM 815 C C . GLU A 1 101 ? -12.002 -5.221 -0.793 1.00 89.12 101 GLU A C 1
ATOM 817 O O . GLU A 1 101 ? -11.458 -4.594 0.123 1.00 89.12 101 GLU A O 1
ATOM 822 N N . ILE A 1 102 ? -13.310 -5.104 -1.029 1.00 92.25 102 ILE A N 1
ATOM 823 C CA . ILE A 1 102 ? -14.216 -4.350 -0.160 1.00 92.25 102 ILE A CA 1
ATOM 824 C C . ILE A 1 102 ? -14.498 -5.175 1.098 1.00 92.25 102 ILE A C 1
ATOM 826 O O . ILE A 1 102 ? -14.856 -6.346 1.016 1.00 92.25 102 ILE A O 1
ATOM 830 N N . GLY A 1 103 ? -14.430 -4.530 2.262 1.00 89.69 103 GLY A N 1
ATOM 831 C CA . GLY A 1 103 ? -14.679 -5.157 3.559 1.00 89.69 103 GLY A CA 1
ATOM 832 C C . GLY A 1 103 ? -13.425 -5.685 4.250 1.00 89.69 103 GLY A C 1
ATOM 833 O O . GLY A 1 103 ? -13.519 -6.051 5.424 1.00 89.69 103 GLY A O 1
ATOM 834 N N . ASP A 1 104 ? -12.283 -5.678 3.564 1.00 91.88 104 ASP A N 1
ATOM 835 C CA . ASP A 1 104 ? -10.971 -5.951 4.143 1.00 91.88 104 ASP A CA 1
ATOM 836 C C . ASP A 1 104 ? -10.523 -4.835 5.086 1.00 91.88 104 ASP A C 1
ATOM 838 O O . ASP A 1 104 ? -11.078 -3.730 5.107 1.00 91.88 104 ASP A O 1
ATOM 842 N N . PHE A 1 105 ? -9.516 -5.137 5.901 1.00 92.69 105 PHE A N 1
ATOM 843 C CA . PHE A 1 105 ? -9.038 -4.237 6.941 1.00 92.69 105 PHE A CA 1
ATOM 844 C C . PHE A 1 105 ? -7.584 -3.867 6.700 1.00 92.69 105 PHE A C 1
ATOM 846 O O . PHE A 1 105 ? -6.811 -4.647 6.156 1.00 92.69 105 PHE A O 1
ATOM 853 N N . PHE A 1 106 ? -7.181 -2.690 7.152 1.00 93.00 106 PHE A N 1
ATOM 854 C CA . PHE A 1 106 ? -5.772 -2.335 7.236 1.00 93.00 106 PHE A CA 1
ATOM 855 C C . PHE A 1 106 ? -5.513 -1.467 8.457 1.00 93.00 106 PHE A C 1
ATOM 857 O O . PHE A 1 106 ? -6.412 -0.806 8.980 1.00 93.00 106 PHE A O 1
ATOM 864 N N . THR A 1 107 ? -4.269 -1.466 8.914 1.00 90.38 107 THR A N 1
ATOM 865 C CA . THR A 1 107 ? -3.807 -0.553 9.958 1.00 90.38 107 THR A CA 1
ATOM 866 C C . THR A 1 107 ? -3.028 0.595 9.348 1.00 90.38 107 THR A C 1
ATOM 868 O O . THR A 1 107 ? -2.193 0.389 8.463 1.00 90.38 107 THR A O 1
ATOM 871 N N . TYR A 1 108 ? -3.284 1.791 9.866 1.00 88.94 108 TYR A N 1
ATOM 872 C CA . TYR A 1 108 ? -2.493 2.982 9.598 1.00 88.94 108 TYR A CA 1
ATOM 873 C C . TYR A 1 108 ? -2.367 3.782 10.895 1.00 88.94 108 TYR A C 1
ATOM 875 O O . TYR A 1 108 ? -3.374 4.164 11.498 1.00 88.94 108 TYR A O 1
ATOM 883 N N . GLY A 1 109 ? -1.139 4.005 11.365 1.00 83.38 109 GLY A N 1
ATOM 884 C CA . GLY A 1 109 ? -0.948 4.527 12.719 1.00 83.38 109 GLY A CA 1
ATOM 885 C C . GLY A 1 109 ? -1.404 3.526 13.780 1.00 83.38 109 GLY A C 1
ATOM 886 O O . GLY A 1 109 ? -1.202 2.318 13.668 1.00 83.38 109 GLY A O 1
ATOM 887 N N . ASN A 1 110 ? -2.085 4.050 14.795 1.00 81.69 110 ASN A N 1
ATOM 888 C CA . ASN A 1 110 ? -2.672 3.270 15.885 1.00 81.69 110 ASN A CA 1
ATOM 889 C C . ASN A 1 110 ? -4.140 2.888 15.635 1.00 81.69 110 ASN A C 1
ATOM 891 O O . ASN A 1 110 ? -4.814 2.396 16.539 1.00 81.69 110 ASN A O 1
ATOM 895 N N . GLU A 1 111 ? -4.646 3.139 14.428 1.00 86.69 111 GLU A N 1
ATOM 896 C CA . GLU A 1 111 ? -6.044 2.938 14.069 1.00 86.69 111 GLU A CA 1
ATOM 897 C C . GLU A 1 111 ? -6.192 1.831 13.018 1.00 86.69 111 GLU A C 1
ATOM 899 O O . GLU A 1 111 ? -5.341 1.626 12.148 1.00 86.69 111 GLU A O 1
ATOM 904 N N . VAL A 1 112 ? -7.309 1.110 13.111 1.00 90.56 112 VAL A N 1
ATOM 905 C CA . VAL A 1 112 ? -7.726 0.103 12.133 1.00 90.56 112 VAL A CA 1
ATOM 906 C C . VAL A 1 112 ? -8.816 0.710 11.264 1.00 90.56 112 VAL A C 1
ATOM 908 O O . VAL A 1 112 ? -9.809 1.230 11.779 1.00 90.56 112 VAL A O 1
ATOM 911 N N . PHE A 1 113 ? -8.684 0.563 9.953 1.00 92.88 113 PHE A N 1
ATOM 912 C CA . PHE A 1 113 ? -9.674 0.981 8.975 1.00 92.88 113 PHE A CA 1
ATOM 913 C C . PHE A 1 113 ? -10.270 -0.226 8.246 1.00 92.88 113 PHE A C 1
ATOM 915 O O . PHE A 1 113 ? -9.584 -1.210 7.986 1.00 92.88 113 PHE A O 1
ATOM 922 N N . GLU A 1 114 ? -11.558 -0.139 7.923 1.00 93.25 114 GLU A N 1
ATOM 923 C CA . GLU A 1 114 ? -12.277 -1.059 7.037 1.00 93.25 114 GLU A CA 1
ATOM 924 C C . GLU A 1 114 ? -12.413 -0.401 5.658 1.00 93.25 114 GLU A C 1
ATOM 926 O O . GLU A 1 114 ? -12.885 0.741 5.556 1.00 93.25 114 GLU A O 1
ATOM 931 N N . VAL A 1 115 ? -12.029 -1.121 4.603 1.00 94.94 115 VAL A N 1
ATOM 932 C CA . VAL A 1 115 ? -12.163 -0.682 3.211 1.00 94.94 115 VAL A CA 1
ATOM 933 C C . VAL A 1 115 ? -13.643 -0.679 2.834 1.00 94.94 115 VAL A C 1
ATOM 935 O O . VAL A 1 115 ? -14.297 -1.720 2.808 1.00 94.94 115 VAL A O 1
ATOM 938 N N . LEU A 1 116 ? -14.189 0.496 2.520 1.00 94.56 116 LEU A N 1
ATOM 939 C CA . LEU A 1 116 ? -15.577 0.638 2.067 1.00 94.56 116 LEU A CA 1
ATOM 940 C C . LEU A 1 116 ? -15.700 0.520 0.555 1.00 94.56 116 LEU A C 1
ATOM 942 O O . LEU A 1 116 ? -16.652 -0.069 0.049 1.00 94.56 116 LEU A O 1
ATOM 946 N N . THR A 1 117 ? -14.765 1.133 -0.163 1.00 95.25 117 THR A N 1
ATOM 947 C CA . THR A 1 117 ? -14.748 1.130 -1.623 1.00 95.25 117 THR A CA 1
ATOM 948 C C . THR A 1 117 ? -13.314 1.074 -2.114 1.00 95.25 117 THR A C 1
ATOM 950 O O . THR A 1 117 ? -12.488 1.872 -1.667 1.00 95.25 117 THR A O 1
ATOM 953 N N . ALA A 1 118 ? -13.052 0.202 -3.079 1.00 93.62 118 ALA A N 1
ATOM 954 C CA . ALA A 1 118 ? -11.829 0.182 -3.864 1.00 93.62 118 ALA A CA 1
ATOM 955 C C . ALA A 1 118 ? -12.181 0.606 -5.294 1.00 93.62 118 ALA A C 1
ATOM 957 O O . ALA A 1 118 ? -12.988 -0.045 -5.956 1.00 93.62 118 ALA A O 1
ATOM 958 N N . THR A 1 119 ? -11.644 1.737 -5.746 1.00 93.38 119 THR A N 1
ATOM 959 C CA . THR A 1 119 ? -11.941 2.285 -7.078 1.00 93.38 119 THR A CA 1
ATOM 960 C C . THR A 1 119 ? -10.666 2.699 -7.785 1.00 93.38 119 THR A C 1
ATOM 962 O O . THR A 1 119 ? -9.825 3.359 -7.179 1.00 93.38 119 THR A O 1
ATOM 965 N N . GLU A 1 120 ? -10.550 2.395 -9.070 1.00 91.19 120 GLU A N 1
ATOM 966 C CA . GLU A 1 120 ? -9.471 2.909 -9.914 1.00 91.19 120 GLU A CA 1
ATOM 967 C C . GLU A 1 120 ? -9.653 4.415 -10.142 1.00 91.19 120 GLU A C 1
ATOM 969 O O . GLU A 1 120 ? -10.743 4.884 -10.484 1.00 91.19 120 GLU A O 1
ATOM 974 N N . VAL A 1 121 ? -8.595 5.191 -9.909 1.00 90.50 121 VAL A N 1
A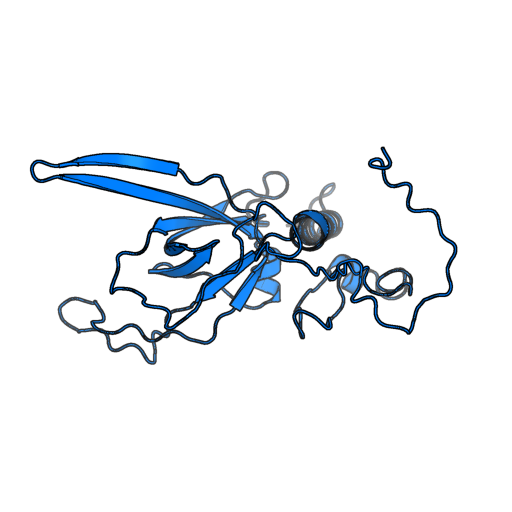TOM 975 C CA . VAL A 1 121 ? -8.599 6.650 -10.022 1.00 90.50 121 VAL A CA 1
ATOM 976 C C . VAL A 1 121 ? -7.371 7.118 -10.785 1.00 90.50 121 VAL A C 1
ATOM 978 O O . VAL A 1 121 ? -6.230 6.813 -10.437 1.00 90.50 121 VAL A O 1
ATOM 981 N N . GLY A 1 122 ? -7.632 7.962 -11.778 1.00 88.62 122 GLY A N 1
ATOM 982 C CA . GLY A 1 122 ? -6.607 8.590 -12.594 1.00 88.62 122 GLY A CA 1
ATOM 983 C C . GLY A 1 122 ? -6.104 7.664 -13.692 1.00 88.62 122 GLY A C 1
ATOM 984 O O . GLY A 1 122 ? -5.870 6.475 -13.483 1.00 88.62 122 GLY A O 1
ATOM 985 N N . ASP A 1 123 ? -5.908 8.249 -14.863 1.00 89.62 123 ASP A N 1
ATOM 986 C CA . ASP A 1 123 ? -5.355 7.584 -16.024 1.00 89.62 123 ASP A CA 1
ATOM 987 C C . ASP A 1 123 ? -4.101 8.305 -16.529 1.00 89.62 123 ASP A C 1
ATOM 989 O O . ASP A 1 123 ? -3.919 9.519 -16.387 1.00 89.62 123 ASP A O 1
ATOM 993 N N . ILE A 1 124 ? -3.189 7.541 -17.125 1.00 89.31 124 ILE A N 1
ATOM 994 C CA . ILE A 1 124 ? -1.957 8.095 -17.682 1.00 89.31 124 ILE A CA 1
ATOM 995 C C . ILE A 1 124 ? -2.316 8.845 -18.967 1.00 89.31 124 ILE A C 1
ATOM 997 O O . ILE A 1 124 ? -2.625 8.239 -19.990 1.00 89.31 124 ILE A O 1
ATOM 1001 N N . PHE A 1 125 ? -2.271 10.179 -18.924 1.00 88.50 125 PHE A N 1
ATOM 1002 C CA . PHE A 1 125 ? -2.600 11.065 -20.050 1.00 88.50 125 PHE A CA 1
ATOM 1003 C C . PHE A 1 125 ? -4.016 10.876 -20.639 1.00 88.50 125 PHE A C 1
ATOM 1005 O O . PHE A 1 125 ? -4.186 10.972 -21.859 1.00 88.50 125 PHE A O 1
ATOM 1012 N N . GLY A 1 126 ? -5.037 10.611 -19.815 1.00 85.50 126 GLY A N 1
ATOM 1013 C CA . GLY A 1 126 ? -6.414 10.447 -20.310 1.00 85.50 126 GLY A CA 1
ATOM 1014 C C . GLY A 1 126 ? -6.677 9.095 -20.984 1.00 85.50 126 GLY A C 1
ATOM 1015 O O . GLY A 1 126 ? -7.575 8.976 -21.822 1.00 85.50 126 GLY A O 1
ATOM 1016 N N . GLN A 1 127 ? -5.821 8.103 -20.728 1.00 86.88 127 GLN A N 1
ATOM 1017 C CA . GLN A 1 127 ? -5.878 6.789 -21.360 1.00 86.88 127 GLN A CA 1
ATOM 1018 C C . GLN A 1 127 ? -6.514 5.771 -20.419 1.00 86.88 127 GLN A C 1
ATOM 1020 O O . GLN A 1 127 ? -5.829 5.191 -19.583 1.00 86.88 127 GLN A O 1
ATOM 1025 N N . ALA A 1 128 ? -7.800 5.489 -20.622 1.00 86.44 128 ALA A N 1
ATOM 1026 C CA . ALA A 1 128 ? -8.576 4.572 -19.783 1.00 86.44 128 ALA A CA 1
ATOM 1027 C C . ALA A 1 128 ? -8.008 3.140 -19.668 1.00 86.44 128 ALA A C 1
ATOM 1029 O O . ALA A 1 128 ? -8.462 2.374 -18.829 1.00 86.44 128 ALA A O 1
ATOM 1030 N N . GLU A 1 129 ? -7.045 2.742 -20.508 1.00 86.69 129 GLU A N 1
ATOM 1031 C CA . GLU A 1 129 ? -6.376 1.439 -20.387 1.00 86.69 129 GLU A CA 1
ATOM 1032 C C . GLU A 1 129 ? -5.260 1.414 -19.327 1.00 86.69 129 GLU A C 1
ATOM 1034 O O . GLU A 1 129 ? -4.777 0.338 -18.977 1.00 86.69 129 GLU A O 1
ATOM 1039 N N . TYR A 1 130 ? -4.806 2.582 -18.862 1.00 88.56 130 TYR A N 1
ATOM 1040 C CA . TYR A 1 130 ? -3.638 2.733 -18.000 1.00 88.56 130 TYR A CA 1
ATOM 1041 C C . TYR A 1 130 ? -3.991 3.520 -16.745 1.00 88.56 130 TYR A C 1
ATOM 1043 O O . TYR A 1 130 ? -3.812 4.737 -16.684 1.00 88.56 130 TYR A O 1
ATOM 1051 N N . ASN A 1 131 ? -4.462 2.795 -15.737 1.00 90.38 131 ASN A N 1
ATOM 1052 C CA . ASN A 1 131 ? -4.780 3.353 -14.431 1.00 90.38 131 ASN A CA 1
ATOM 1053 C C . ASN A 1 131 ? -3.508 3.633 -13.629 1.00 90.38 131 ASN A C 1
ATOM 1055 O O . ASN A 1 131 ? -2.559 2.843 -13.653 1.00 90.38 131 ASN A O 1
ATOM 1059 N N . VAL A 1 132 ? -3.502 4.757 -12.911 1.00 90.56 132 VAL A N 1
ATOM 1060 C CA . VAL A 1 132 ? -2.368 5.139 -12.060 1.00 90.56 132 VAL A CA 1
ATOM 1061 C C . VAL A 1 132 ? -2.543 4.578 -10.653 1.00 90.56 132 VAL A C 1
ATOM 1063 O O . VAL A 1 132 ? -1.631 3.930 -10.134 1.00 90.56 132 VAL A O 1
ATOM 1066 N N . TYR A 1 133 ? -3.712 4.804 -10.046 1.00 92.19 133 TYR A N 1
ATOM 1067 C CA . TYR A 1 133 ? -3.964 4.471 -8.649 1.00 92.19 133 TYR A CA 1
ATOM 1068 C C . TYR A 1 133 ? -5.245 3.663 -8.457 1.00 92.19 133 TYR A C 1
ATOM 1070 O O . TYR A 1 133 ? -6.253 3.874 -9.128 1.00 92.19 133 TYR A O 1
ATOM 1078 N N . TRP A 1 134 ? -5.235 2.822 -7.433 1.00 93.69 134 TRP A N 1
ATOM 1079 C CA . TRP A 1 134 ? -6.418 2.393 -6.710 1.00 93.69 134 TRP A CA 1
ATOM 1080 C C . TRP A 1 134 ? -6.614 3.298 -5.502 1.00 93.69 134 TRP A C 1
ATOM 1082 O O . TRP A 1 134 ? -5.740 3.404 -4.643 1.00 93.69 134 TRP A O 1
ATOM 1092 N N . LYS A 1 135 ? -7.774 3.945 -5.428 1.00 95.19 135 LYS A N 1
ATOM 1093 C CA . LYS A 1 135 ? -8.225 4.680 -4.252 1.00 95.19 135 LYS A CA 1
ATOM 1094 C C . LYS A 1 135 ? -9.059 3.755 -3.372 1.00 95.19 135 LYS A C 1
ATOM 1096 O O . LYS A 1 135 ? -10.170 3.370 -3.742 1.00 95.19 135 LYS A O 1
ATOM 1101 N N . LEU A 1 136 ? -8.541 3.461 -2.188 1.00 95.69 136 LEU A N 1
ATOM 1102 C CA . LEU A 1 136 ? -9.258 2.800 -1.108 1.00 95.69 136 LEU A CA 1
ATOM 1103 C C . LEU A 1 136 ? -9.862 3.881 -0.215 1.00 95.69 136 LEU A C 1
ATOM 1105 O O . LEU A 1 136 ? -9.144 4.631 0.444 1.00 95.69 136 LEU A O 1
ATOM 1109 N N . THR A 1 137 ? -11.187 3.995 -0.217 1.00 96.06 137 THR A N 1
ATOM 1110 C CA . THR A 1 137 ? -11.893 4.859 0.737 1.00 96.06 137 THR A CA 1
ATOM 1111 C C . THR A 1 137 ? -12.365 4.002 1.890 1.00 96.06 137 THR A C 1
ATOM 1113 O O . THR A 1 137 ? -13.037 2.989 1.689 1.00 96.06 137 THR A O 1
ATOM 1116 N N . SER A 1 138 ? -11.987 4.410 3.092 1.00 95.69 138 SER A N 1
ATOM 1117 C CA . SER A 1 138 ? -12.027 3.546 4.263 1.00 95.69 138 SER A CA 1
ATOM 1118 C C . SER A 1 138 ? -12.580 4.310 5.452 1.00 95.69 138 SER A C 1
ATOM 1120 O O . SER A 1 138 ? -12.449 5.532 5.526 1.00 95.69 138 SER A O 1
ATOM 1122 N N . LYS A 1 139 ? -13.208 3.602 6.386 1.00 94.31 139 LYS A N 1
ATOM 1123 C CA . LYS A 1 139 ? -13.712 4.180 7.641 1.00 94.31 139 LYS A CA 1
ATOM 1124 C C . LYS A 1 139 ? -13.042 3.506 8.823 1.00 94.31 139 LYS A C 1
ATOM 1126 O O . LYS A 1 139 ? -12.648 2.347 8.726 1.00 94.31 139 LYS A O 1
ATOM 1131 N N . LEU A 1 140 ? -12.976 4.204 9.948 1.00 92.00 140 LEU A N 1
ATOM 1132 C CA . LEU A 1 140 ? -12.507 3.615 11.196 1.00 92.00 140 LEU A CA 1
ATOM 1133 C C . LEU A 1 140 ? -13.332 2.364 11.549 1.00 92.00 140 LEU A C 1
ATOM 1135 O O . LEU A 1 140 ? -14.569 2.396 11.564 1.00 92.00 140 LEU A O 1
ATOM 1139 N N . ALA A 1 141 ? -12.643 1.259 11.825 1.00 90.00 141 ALA A N 1
ATOM 1140 C CA . ALA A 1 141 ? -13.263 0.015 12.245 1.00 90.00 141 ALA A CA 1
ATOM 1141 C C . ALA A 1 141 ? -13.854 0.161 13.655 1.00 90.00 141 ALA A C 1
ATOM 1143 O O . ALA A 1 141 ? -13.274 0.785 14.544 1.00 90.00 141 ALA A O 1
ATOM 1144 N N . ARG A 1 142 ? -15.026 -0.439 13.883 1.00 83.81 142 ARG A N 1
ATOM 1145 C CA . ARG A 1 142 ? -15.627 -0.483 15.224 1.00 83.81 142 ARG A CA 1
ATOM 1146 C C . ARG A 1 142 ? -14.941 -1.552 16.073 1.00 83.81 142 ARG A C 1
ATOM 1148 O O . ARG A 1 142 ? -14.638 -2.635 15.574 1.00 83.81 142 ARG A O 1
ATOM 1155 N N . SER A 1 143 ? -14.771 -1.264 17.363 1.00 79.50 143 SER A N 1
ATOM 1156 C CA . SER A 1 143 ? -14.260 -2.233 18.343 1.00 79.50 143 SER A CA 1
ATOM 1157 C C . SER A 1 143 ? -15.048 -3.550 18.279 1.00 79.50 143 SER A C 1
ATOM 1159 O O . SER A 1 143 ? -16.276 -3.530 18.132 1.00 79.50 143 SER A O 1
ATOM 1161 N N . GLY A 1 144 ? -14.343 -4.686 18.328 1.00 76.12 144 GLY A N 1
ATOM 1162 C CA . GLY A 1 144 ? -14.935 -6.023 18.236 1.00 76.12 144 GLY A CA 1
ATOM 1163 C C . GLY A 1 144 ? -15.164 -6.549 16.813 1.00 76.12 144 GLY A C 1
ATOM 1164 O O . GLY A 1 144 ? -15.586 -7.693 16.655 1.00 76.12 144 GLY A O 1
ATOM 1165 N N . ARG A 1 145 ? -14.917 -5.750 15.760 1.00 75.44 145 ARG A N 1
ATOM 1166 C CA . ARG A 1 145 ? -14.940 -6.234 14.361 1.00 75.44 145 ARG A CA 1
ATOM 1167 C C . ARG A 1 145 ? -13.601 -6.814 13.921 1.00 75.44 145 ARG A C 1
ATOM 1169 O O . ARG A 1 145 ? -13.582 -7.760 13.136 1.00 75.44 145 ARG A O 1
ATOM 1176 N N . PHE A 1 146 ? -12.520 -6.238 14.429 1.00 78.00 146 PHE A N 1
ATOM 1177 C CA . PHE A 1 146 ? -11.154 -6.670 14.206 1.00 78.00 146 PHE A CA 1
ATOM 1178 C C . PHE A 1 146 ? -10.323 -6.248 15.412 1.00 78.00 146 PHE A C 1
ATOM 1180 O O . PHE A 1 146 ? -10.045 -5.063 15.588 1.00 78.00 146 PHE A O 1
ATOM 1187 N N . ASP A 1 147 ? -9.974 -7.216 16.251 1.00 72.88 147 ASP A N 1
ATOM 1188 C CA . ASP A 1 147 ? -9.154 -6.978 17.431 1.00 72.88 147 ASP A CA 1
ATOM 1189 C C . ASP A 1 147 ? -7.780 -7.602 17.175 1.00 72.88 147 ASP A C 1
ATOM 1191 O O . ASP A 1 147 ? -7.624 -8.825 17.140 1.00 72.88 147 ASP A O 1
ATOM 1195 N N . LEU A 1 148 ? -6.784 -6.749 16.943 1.00 70.25 148 LEU A N 1
ATOM 1196 C CA . LEU A 1 148 ? -5.395 -7.175 16.835 1.00 70.25 148 LEU A CA 1
ATOM 1197 C C . LEU A 1 148 ? -4.850 -7.421 18.245 1.00 70.25 148 LEU A C 1
ATOM 1199 O O . LEU A 1 148 ? -4.936 -6.510 19.070 1.00 70.25 148 LEU A O 1
ATOM 1203 N N . PRO A 1 149 ? -4.282 -8.606 18.536 1.00 57.88 149 PRO A N 1
ATOM 1204 C CA . PRO A 1 149 ? -3.869 -8.938 19.891 1.00 57.88 149 PRO A CA 1
ATOM 1205 C C . PRO A 1 149 ? -2.812 -7.985 20.457 1.00 57.88 149 PRO A C 1
ATOM 1207 O O . PRO A 1 149 ? -2.904 -7.699 21.637 1.00 57.88 149 PRO A O 1
ATOM 1210 N N . ASP A 1 150 ? -1.888 -7.450 19.647 1.00 55.47 150 ASP A N 1
ATOM 1211 C CA . ASP A 1 150 ? -0.866 -6.475 20.082 1.00 55.47 150 ASP A CA 1
ATOM 1212 C C . ASP A 1 150 ? -0.212 -5.747 18.885 1.00 55.47 150 ASP A C 1
ATOM 1214 O O . ASP A 1 150 ? 0.991 -5.497 18.854 1.00 55.47 150 ASP A O 1
ATOM 1218 N N . PHE A 1 151 ? -0.981 -5.429 17.841 1.00 57.34 151 PHE A N 1
ATOM 1219 C CA . PHE A 1 151 ? -0.418 -4.772 16.660 1.00 57.34 151 PHE A CA 1
ATOM 1220 C C . PHE A 1 151 ? -0.652 -3.263 16.717 1.00 57.34 151 PHE A C 1
ATOM 1222 O O . PHE A 1 151 ? -1.687 -2.758 16.287 1.00 57.34 151 PHE A O 1
ATOM 1229 N N . LYS A 1 152 ? 0.318 -2.541 17.280 1.00 54.22 152 LYS A N 1
ATOM 1230 C CA . LYS A 1 152 ? 0.424 -1.088 17.129 1.00 54.22 152 LYS A CA 1
ATOM 1231 C C . LYS A 1 152 ? 1.541 -0.835 16.136 1.00 54.22 152 LYS A C 1
ATOM 1233 O O . LYS A 1 152 ? 2.682 -1.206 16.412 1.00 54.22 152 LYS A O 1
ATOM 1238 N N . MET A 1 153 ? 1.234 -0.223 14.993 1.00 58.44 153 MET A N 1
ATOM 1239 C CA . MET A 1 153 ? 2.304 0.380 14.211 1.00 58.44 153 MET A CA 1
ATOM 1240 C C . MET A 1 153 ? 2.860 1.505 15.071 1.00 58.44 153 MET A C 1
ATOM 1242 O O . MET A 1 153 ? 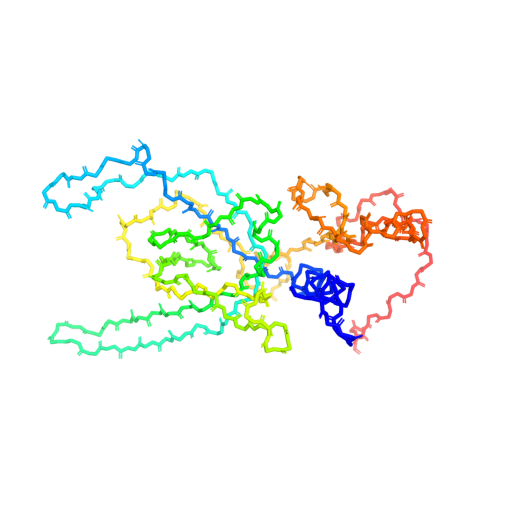2.219 2.530 15.275 1.00 58.44 153 MET A O 1
ATOM 1246 N N . MET A 1 154 ? 4.027 1.241 15.640 1.00 60.94 154 MET A N 1
ATOM 1247 C CA . MET A 1 154 ? 4.865 2.203 16.320 1.00 60.94 154 MET A CA 1
ATOM 1248 C C . MET A 1 154 ? 5.047 3.397 15.358 1.00 60.94 154 MET A C 1
ATOM 1250 O O . MET A 1 154 ? 5.790 3.319 14.382 1.00 60.94 154 MET A O 1
ATOM 1254 N N . LEU A 1 155 ? 4.284 4.471 15.597 1.00 66.06 155 LEU A N 1
ATOM 1255 C CA . LEU A 1 155 ? 4.281 5.713 14.810 1.00 66.06 155 LEU A CA 1
ATOM 1256 C C . LEU A 1 155 ? 4.095 6.963 15.686 1.00 66.06 155 LEU A C 1
ATOM 1258 O O . LEU A 1 155 ? 3.955 8.069 15.166 1.00 66.06 155 LEU A O 1
ATOM 1262 N N . GLU A 1 156 ? 4.067 6.810 17.012 1.00 73.38 156 GLU A N 1
ATOM 1263 C CA . GLU A 1 156 ? 3.978 7.961 17.906 1.00 73.38 156 GLU A CA 1
ATOM 1264 C C . GLU A 1 156 ? 5.362 8.575 18.106 1.00 73.38 156 GLU A C 1
ATOM 1266 O O . GLU A 1 156 ? 6.317 7.916 18.535 1.00 73.38 156 GLU A O 1
ATOM 1271 N N . ASP A 1 157 ? 5.445 9.861 17.783 1.00 81.19 157 ASP A N 1
ATOM 1272 C CA . ASP A 1 157 ? 6.598 10.682 18.102 1.00 81.19 157 ASP A CA 1
ATOM 1273 C C . ASP A 1 157 ? 6.716 10.872 19.621 1.00 81.19 157 ASP A C 1
ATOM 1275 O O . ASP A 1 157 ? 5.730 10.846 20.367 1.00 81.19 157 ASP A O 1
ATOM 1279 N N . ALA A 1 158 ? 7.940 11.092 20.082 1.00 83.75 158 ALA A N 1
ATOM 1280 C CA . ALA A 1 158 ? 8.232 11.396 21.470 1.00 83.75 158 ALA A CA 1
ATOM 1281 C C . ALA A 1 158 ? 9.071 12.668 21.556 1.00 83.75 158 ALA A C 1
ATOM 1283 O O . ALA A 1 158 ? 9.695 13.111 20.601 1.00 83.75 158 ALA A O 1
ATOM 1284 N N . LYS A 1 159 ? 9.148 13.251 22.755 1.00 84.19 159 LYS A N 1
ATOM 1285 C CA . LYS A 1 159 ? 9.993 14.435 22.990 1.00 84.19 159 LYS A CA 1
ATOM 1286 C C . LYS A 1 159 ? 11.459 14.204 22.617 1.00 84.19 159 LYS A C 1
ATOM 1288 O O . LYS A 1 159 ? 12.165 15.160 22.312 1.00 84.19 159 LYS A O 1
ATOM 1293 N N . THR A 1 160 ? 11.912 12.959 22.698 1.00 83.56 160 THR A N 1
ATOM 1294 C CA . THR A 1 160 ? 13.265 12.546 22.353 1.00 83.56 160 THR A CA 1
ATOM 1295 C C . THR A 1 160 ? 13.178 11.433 21.321 1.00 83.56 160 THR A C 1
ATOM 1297 O O . THR A 1 160 ? 12.470 10.454 21.530 1.00 83.56 160 THR A O 1
ATOM 1300 N N . PHE A 1 161 ? 13.932 11.559 20.227 1.00 81.62 161 PHE A N 1
ATOM 1301 C CA . PHE A 1 161 ? 13.910 10.606 19.112 1.00 81.62 161 PHE A CA 1
ATOM 1302 C C . PHE A 1 161 ? 14.252 9.163 19.528 1.00 81.62 161 PHE A C 1
ATOM 1304 O O . PHE A 1 161 ? 13.715 8.204 18.983 1.00 81.62 161 PHE A O 1
ATOM 1311 N N . GLN A 1 162 ? 15.106 8.990 20.541 1.00 80.81 162 GLN A N 1
ATOM 1312 C CA . GLN A 1 162 ? 15.438 7.668 21.080 1.00 80.81 162 GLN A CA 1
ATOM 1313 C C . GLN A 1 162 ? 14.214 6.967 21.685 1.00 80.81 162 GLN A C 1
ATOM 1315 O O . GLN A 1 162 ? 14.018 5.774 21.452 1.00 80.81 162 GLN A O 1
ATOM 1320 N N . ASP A 1 163 ? 13.368 7.726 22.382 1.00 79.88 163 ASP A N 1
ATOM 1321 C CA . ASP A 1 163 ? 12.136 7.239 23.006 1.00 79.88 163 ASP A CA 1
ATOM 1322 C C . ASP A 1 163 ? 10.966 7.173 22.015 1.00 79.88 163 ASP A C 1
ATOM 1324 O O . ASP A 1 163 ? 9.932 6.573 22.317 1.00 79.88 163 ASP A O 1
ATOM 1328 N N . ALA A 1 164 ? 11.113 7.794 20.840 1.00 81.81 164 ALA A N 1
ATOM 1329 C CA . ALA A 1 164 ? 10.096 7.776 19.806 1.00 81.81 164 ALA A CA 1
ATOM 1330 C C . ALA A 1 164 ? 9.947 6.356 19.272 1.00 81.81 164 ALA A C 1
ATOM 1332 O O . ALA A 1 164 ? 10.919 5.672 18.934 1.00 81.81 164 ALA A O 1
ATOM 1333 N N . GLN A 1 165 ? 8.697 5.932 19.166 1.00 78.06 165 GLN A N 1
ATOM 1334 C CA . GLN A 1 165 ? 8.340 4.673 18.545 1.00 78.06 165 GLN A CA 1
ATOM 1335 C C . GLN A 1 165 ? 8.121 4.893 17.051 1.00 78.06 165 GLN A C 1
ATOM 1337 O O . GLN A 1 165 ? 7.273 4.252 16.487 1.00 78.06 165 GLN A O 1
ATOM 1342 N N . VAL A 1 166 ? 8.795 5.821 16.382 1.00 82.25 166 VAL A N 1
ATOM 1343 C CA . VAL A 1 166 ? 8.631 5.993 14.929 1.00 82.25 166 VAL A CA 1
ATOM 1344 C C . VAL A 1 166 ? 9.481 4.978 14.165 1.00 82.25 166 VAL A C 1
ATOM 1346 O O . VAL A 1 166 ? 10.344 4.312 14.739 1.00 82.25 166 VAL A O 1
ATOM 1349 N N . GLN A 1 167 ? 9.276 4.874 12.853 1.00 80.44 167 GLN A N 1
ATOM 1350 C CA . GLN A 1 167 ? 10.202 4.151 11.987 1.00 80.44 167 GLN A CA 1
ATOM 1351 C C . GLN A 1 167 ? 11.588 4.814 12.046 1.00 80.44 167 GLN A C 1
ATOM 1353 O O . GLN A 1 167 ? 11.739 5.980 11.687 1.00 80.44 167 GLN A O 1
ATOM 1358 N N . LYS A 1 168 ? 12.594 4.072 12.525 1.00 82.62 168 LYS A N 1
ATOM 1359 C CA . LYS A 1 168 ? 13.976 4.563 12.682 1.00 82.62 168 LYS A CA 1
ATOM 1360 C C . LYS A 1 168 ? 14.892 4.142 11.543 1.00 82.62 168 LYS A C 1
ATOM 1362 O O . LYS A 1 168 ? 15.855 4.842 11.253 1.00 82.62 168 LYS A O 1
ATOM 1367 N N . THR A 1 169 ? 14.593 3.006 10.923 1.00 85.69 169 THR A N 1
ATOM 1368 C CA . THR A 1 169 ? 15.370 2.455 9.821 1.00 85.69 169 THR A CA 1
ATOM 1369 C C . THR A 1 169 ? 14.594 2.531 8.519 1.00 85.69 169 THR A C 1
ATOM 1371 O O . THR A 1 169 ? 13.366 2.402 8.480 1.00 85.69 169 THR A O 1
ATOM 1374 N N . PHE A 1 170 ? 15.322 2.754 7.436 1.00 86.50 170 PHE A N 1
ATOM 1375 C CA . PHE A 1 170 ? 14.770 2.761 6.093 1.00 86.50 170 PHE A CA 1
ATOM 1376 C C . PHE A 1 170 ? 15.791 2.175 5.130 1.00 86.50 170 PHE A C 1
ATOM 1378 O O . PHE A 1 170 ? 16.975 2.478 5.226 1.00 86.50 170 PHE A O 1
ATOM 1385 N N . GLU A 1 171 ? 15.330 1.355 4.199 1.00 88.62 171 GLU A N 1
ATOM 1386 C CA . GLU A 1 171 ? 16.161 0.732 3.181 1.00 88.62 171 GLU A CA 1
ATOM 1387 C C . GLU A 1 171 ? 15.462 0.881 1.837 1.00 88.62 171 GLU A C 1
ATOM 1389 O O . GLU A 1 171 ? 14.292 0.524 1.687 1.00 88.62 171 GLU A O 1
ATOM 1394 N N . GLN A 1 172 ? 16.178 1.440 0.867 1.00 85.69 172 GLN A N 1
ATOM 1395 C CA . GLN A 1 172 ? 15.635 1.656 -0.467 1.00 85.69 172 GLN A CA 1
ATOM 1396 C C . GLN A 1 172 ? 15.418 0.336 -1.212 1.00 85.69 172 GLN A C 1
ATOM 1398 O O . GLN A 1 172 ? 16.239 -0.576 -1.138 1.00 85.69 172 GLN A O 1
ATOM 1403 N N . GLN A 1 173 ? 14.346 0.271 -1.999 1.00 84.12 173 GLN A N 1
ATOM 1404 C CA . GLN A 1 173 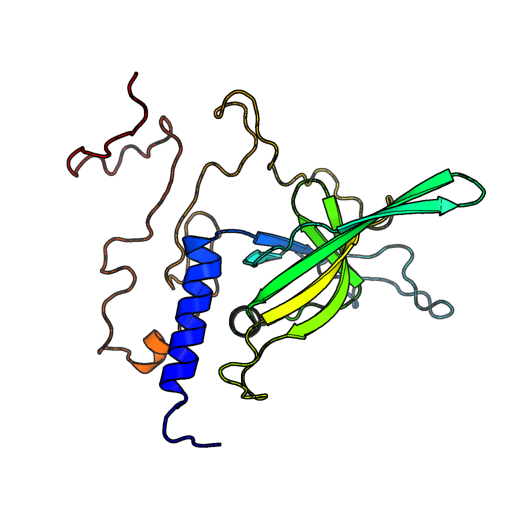? 14.010 -0.889 -2.821 1.00 84.12 173 GLN A CA 1
ATOM 1405 C C . GLN A 1 173 ? 14.685 -0.807 -4.197 1.00 84.12 173 GLN A C 1
ATOM 1407 O O . GLN A 1 173 ? 15.299 -1.777 -4.626 1.00 84.12 173 GLN A O 1
ATOM 1412 N N . ARG A 1 174 ? 14.610 0.340 -4.900 1.00 82.19 174 ARG A N 1
ATOM 1413 C CA . ARG A 1 174 ? 15.253 0.603 -6.219 1.00 82.19 174 ARG A CA 1
ATOM 1414 C C . ARG A 1 174 ? 15.135 -0.517 -7.279 1.00 82.19 174 ARG A C 1
ATOM 1416 O O . ARG A 1 174 ? 15.973 -0.597 -8.183 1.00 82.19 174 ARG A O 1
ATOM 1423 N N . GLY A 1 175 ? 14.102 -1.360 -7.220 1.00 79.50 175 GLY A N 1
ATOM 1424 C CA . GLY A 1 175 ? 13.939 -2.509 -8.118 1.00 79.50 175 GLY A CA 1
ATOM 1425 C C . GLY A 1 175 ? 14.849 -3.702 -7.812 1.00 79.50 175 GLY A C 1
ATOM 1426 O O . GLY A 1 175 ? 15.135 -4.475 -8.722 1.00 79.50 175 GLY A O 1
ATOM 1427 N N . MET A 1 176 ? 15.341 -3.818 -6.577 1.00 84.00 176 MET A N 1
ATOM 1428 C CA . MET A 1 176 ? 15.960 -5.034 -6.049 1.00 84.00 176 MET A CA 1
ATOM 1429 C C . MET A 1 176 ? 14.879 -6.087 -5.778 1.00 84.00 176 MET A C 1
ATOM 1431 O O . MET A 1 176 ? 13.758 -5.749 -5.398 1.00 84.00 176 MET A O 1
ATOM 1435 N N . ASP A 1 177 ? 15.228 -7.363 -5.941 1.00 81.44 177 ASP A N 1
ATOM 1436 C CA . ASP A 1 177 ? 14.307 -8.469 -5.652 1.00 81.44 177 ASP A CA 1
ATOM 1437 C C . ASP A 1 177 ? 14.050 -8.601 -4.145 1.00 81.44 177 ASP A C 1
ATOM 1439 O O . ASP A 1 177 ? 12.930 -8.873 -3.707 1.00 81.44 177 ASP A O 1
ATOM 1443 N N . GLU A 1 178 ? 15.094 -8.375 -3.347 1.00 84.19 178 GLU A N 1
ATOM 1444 C CA . GLU A 1 178 ? 15.077 -8.569 -1.905 1.00 84.19 178 GLU A CA 1
ATOM 1445 C C . GLU A 1 178 ? 15.832 -7.444 -1.188 1.00 84.19 178 GLU A C 1
ATOM 1447 O O . GLU A 1 178 ? 16.805 -6.899 -1.718 1.00 84.19 178 GLU A O 1
ATOM 1452 N N . ASN A 1 179 ? 15.401 -7.121 0.029 1.00 83.38 179 ASN A N 1
ATOM 1453 C CA . ASN A 1 179 ? 16.123 -6.265 0.964 1.00 83.38 179 ASN A CA 1
ATOM 1454 C C . ASN A 1 179 ? 16.159 -6.904 2.365 1.00 83.38 179 ASN A C 1
ATOM 1456 O O . ASN A 1 179 ? 15.436 -7.862 2.651 1.00 83.38 179 ASN A O 1
ATOM 1460 N N . GLU A 1 180 ? 17.016 -6.398 3.250 1.00 79.69 180 GLU A N 1
ATOM 1461 C CA . GLU A 1 180 ? 17.136 -6.949 4.608 1.00 79.69 180 GLU A CA 1
ATOM 1462 C C . GLU A 1 180 ? 15.904 -6.638 5.467 1.00 79.69 180 GLU A C 1
ATOM 1464 O O . GLU A 1 180 ? 15.536 -7.427 6.339 1.00 79.69 180 GLU A O 1
ATOM 1469 N N . THR A 1 181 ? 15.263 -5.495 5.210 1.00 78.50 181 THR A N 1
ATOM 1470 C CA . THR A 1 181 ? 14.155 -4.984 6.025 1.00 78.50 181 THR A CA 1
ATOM 1471 C C . THR A 1 181 ? 12.816 -5.671 5.738 1.00 78.50 181 THR A C 1
ATOM 1473 O O . THR A 1 181 ? 12.116 -6.076 6.665 1.00 78.50 181 THR A O 1
ATOM 1476 N N . ASP A 1 182 ? 12.440 -5.792 4.465 1.00 75.00 182 ASP A N 1
ATOM 1477 C CA . ASP A 1 182 ? 11.128 -6.275 4.016 1.00 75.00 182 ASP A CA 1
ATOM 1478 C C . ASP A 1 182 ? 11.195 -7.675 3.372 1.00 75.00 182 ASP A C 1
ATOM 1480 O O . ASP A 1 182 ? 10.156 -8.280 3.090 1.00 75.00 182 ASP A O 1
ATOM 1484 N N . GLY A 1 183 ? 12.396 -8.231 3.180 1.00 82.38 183 GLY A N 1
ATOM 1485 C CA . GLY A 1 183 ? 12.595 -9.523 2.534 1.00 82.38 183 GLY A CA 1
ATOM 1486 C C . GLY A 1 183 ? 12.305 -9.431 1.040 1.00 82.38 183 GLY A C 1
ATOM 1487 O O . GLY A 1 183 ? 12.881 -8.599 0.351 1.00 82.38 183 GLY A O 1
ATOM 1488 N N . ASN A 1 184 ? 11.419 -10.287 0.526 1.00 84.06 184 ASN A N 1
ATOM 1489 C CA . ASN A 1 184 ? 11.047 -10.279 -0.890 1.00 84.06 184 ASN A CA 1
ATOM 1490 C C . ASN A 1 184 ? 10.119 -9.097 -1.208 1.00 84.06 184 ASN A C 1
ATOM 1492 O O . ASN A 1 184 ? 8.991 -9.030 -0.714 1.00 84.06 184 ASN A O 1
ATOM 1496 N N . LEU A 1 185 ? 10.583 -8.200 -2.076 1.00 81.06 185 LEU A N 1
ATOM 1497 C CA . LEU A 1 185 ? 9.912 -6.942 -2.395 1.00 81.06 185 LEU A CA 1
ATOM 1498 C C . LEU A 1 185 ? 8.844 -7.085 -3.484 1.00 81.06 185 LEU A C 1
ATOM 1500 O O . LEU A 1 185 ? 7.898 -6.292 -3.539 1.00 81.06 185 LEU A O 1
ATOM 150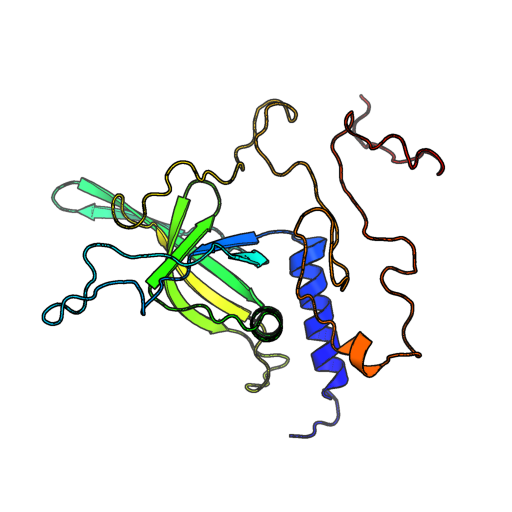4 N N . GLY A 1 186 ? 9.000 -8.072 -4.373 1.00 82.00 186 GLY A N 1
ATOM 1505 C CA . GLY A 1 186 ? 8.156 -8.214 -5.564 1.00 82.00 186 GLY A CA 1
ATOM 1506 C C . GLY A 1 186 ? 8.166 -6.972 -6.470 1.00 82.00 186 GLY A C 1
ATOM 1507 O O . GLY A 1 186 ? 7.193 -6.715 -7.182 1.00 82.00 186 GLY A O 1
ATOM 1508 N N . ASP A 1 187 ? 9.225 -6.155 -6.418 1.00 84.81 187 ASP A N 1
ATOM 1509 C CA . ASP A 1 187 ? 9.296 -4.877 -7.126 1.00 84.81 187 ASP A CA 1
ATOM 1510 C C . ASP A 1 187 ? 9.781 -5.043 -8.570 1.00 84.81 187 ASP A C 1
ATOM 1512 O O . ASP A 1 187 ? 10.969 -4.990 -8.872 1.00 84.81 187 ASP A O 1
ATOM 1516 N N . VAL A 1 188 ? 8.838 -5.194 -9.498 1.00 87.94 188 VAL A N 1
ATOM 1517 C CA . VAL A 1 188 ? 9.157 -5.318 -10.926 1.00 87.94 188 VAL A CA 1
ATOM 1518 C C . VAL A 1 188 ? 9.252 -3.942 -11.597 1.00 87.94 188 VAL A C 1
ATOM 1520 O O . VAL A 1 188 ? 8.307 -3.146 -11.543 1.00 87.94 188 VAL A O 1
ATOM 1523 N N . ARG A 1 189 ? 10.373 -3.676 -12.286 1.00 88.38 189 ARG A N 1
ATOM 1524 C CA . ARG A 1 189 ? 10.613 -2.452 -13.077 1.00 88.38 189 ARG A CA 1
ATOM 1525 C C . ARG A 1 189 ? 10.581 -2.749 -14.571 1.00 88.38 189 ARG A C 1
ATOM 1527 O O . ARG A 1 189 ? 11.494 -3.363 -15.127 1.00 88.38 189 ARG A O 1
ATOM 1534 N N . GLN A 1 190 ? 9.529 -2.291 -15.243 1.00 88.31 190 GLN A N 1
ATOM 1535 C CA . GLN A 1 190 ? 9.248 -2.695 -16.624 1.00 88.31 190 GLN A CA 1
ATOM 1536 C C . GLN A 1 190 ? 10.257 -2.120 -17.628 1.00 88.31 190 GLN A C 1
ATOM 1538 O O . GLN A 1 190 ? 10.555 -2.747 -18.649 1.00 88.31 190 GLN A O 1
ATOM 1543 N N . VAL A 1 191 ? 10.795 -0.927 -17.356 1.00 88.38 191 VAL A N 1
ATOM 1544 C CA . VAL A 1 191 ? 11.825 -0.311 -18.203 1.00 88.38 191 VAL A CA 1
ATOM 1545 C C . VAL A 1 191 ? 13.111 -1.133 -18.164 1.00 88.38 191 VAL A C 1
ATOM 1547 O O . VAL A 1 191 ? 13.716 -1.342 -19.218 1.00 88.38 191 VAL A O 1
ATOM 1550 N N . ARG A 1 192 ? 13.480 -1.666 -16.990 1.00 84.94 192 ARG A N 1
ATOM 1551 C CA . ARG A 1 192 ? 14.643 -2.553 -16.831 1.00 84.94 192 ARG A CA 1
ATOM 1552 C C . ARG A 1 192 ? 14.464 -3.851 -17.612 1.00 84.94 192 ARG A C 1
ATOM 1554 O O . ARG A 1 192 ? 15.327 -4.195 -18.413 1.00 84.94 192 ARG A O 1
ATOM 1561 N N . GLU A 1 193 ? 13.317 -4.517 -17.475 1.00 85.81 193 GLU A N 1
ATOM 1562 C CA . GLU A 1 193 ? 13.019 -5.745 -18.234 1.00 85.81 193 GLU A CA 1
ATOM 1563 C C . GLU A 1 193 ? 13.071 -5.542 -19.753 1.00 85.81 193 GLU A C 1
ATOM 1565 O O . GLU A 1 193 ? 13.426 -6.451 -20.511 1.00 85.81 193 GLU A O 1
ATOM 1570 N N . ARG A 1 194 ? 12.688 -4.347 -20.209 1.00 85.69 194 ARG A N 1
ATOM 1571 C CA . ARG A 1 194 ? 12.683 -4.003 -21.627 1.00 85.69 194 ARG A CA 1
ATOM 1572 C C . ARG A 1 194 ? 14.078 -3.718 -22.165 1.00 85.69 194 ARG A C 1
ATOM 1574 O O . ARG A 1 194 ? 14.391 -4.186 -23.257 1.00 85.69 194 ARG A O 1
ATOM 1581 N N . LEU A 1 195 ? 14.848 -2.890 -21.462 1.00 85.75 195 LEU A N 1
ATOM 1582 C CA . LEU A 1 195 ? 16.162 -2.434 -21.919 1.00 85.75 195 LEU A CA 1
ATOM 1583 C C . LEU A 1 195 ? 17.256 -3.482 -21.678 1.00 85.75 195 LEU A C 1
ATOM 1585 O O . LEU A 1 195 ? 18.207 -3.525 -22.450 1.00 85.75 195 LEU A O 1
ATOM 1589 N N . LYS A 1 196 ? 17.085 -4.372 -20.690 1.00 84.81 196 LYS A N 1
ATOM 1590 C CA . LYS A 1 196 ? 18.019 -5.464 -20.370 1.00 84.81 196 LYS A CA 1
ATOM 1591 C C . LYS A 1 196 ? 19.463 -4.955 -20.310 1.00 84.81 196 LYS A C 1
ATOM 1593 O O . LYS A 1 196 ? 19.763 -4.119 -19.466 1.00 84.81 196 LYS A O 1
ATOM 1598 N N . ASP A 1 197 ? 20.309 -5.415 -21.229 1.00 82.88 197 ASP A N 1
ATOM 1599 C CA . ASP A 1 197 ? 21.741 -5.122 -21.299 1.00 82.88 197 ASP A CA 1
ATOM 1600 C C . ASP A 1 197 ? 22.050 -3.647 -21.618 1.00 82.88 197 ASP A C 1
ATOM 1602 O O . ASP A 1 197 ? 23.157 -3.187 -21.353 1.00 82.88 197 ASP A O 1
ATOM 1606 N N . ASP A 1 198 ? 21.087 -2.891 -22.161 1.00 84.06 198 ASP A N 1
ATOM 1607 C CA . ASP A 1 198 ? 21.240 -1.452 -22.429 1.00 84.06 198 ASP A CA 1
ATOM 1608 C C . ASP A 1 198 ? 21.033 -0.590 -21.167 1.00 84.06 198 ASP A C 1
ATOM 1610 O O . ASP A 1 198 ? 21.194 0.634 -21.219 1.00 84.06 198 ASP A O 1
ATOM 1614 N N . MET A 1 199 ? 20.609 -1.191 -20.050 1.00 81.12 199 MET A N 1
ATOM 1615 C CA . MET A 1 199 ? 20.364 -0.487 -18.794 1.00 81.12 199 MET A CA 1
ATOM 1616 C C . MET A 1 199 ? 21.504 -0.716 -17.808 1.00 81.12 199 MET A C 1
ATOM 1618 O O . MET A 1 199 ? 21.999 -1.827 -17.653 1.00 81.12 199 MET A O 1
ATOM 1622 N N . GLU A 1 200 ? 21.876 0.346 -17.098 1.00 82.06 200 GLU A N 1
ATOM 1623 C CA . GLU A 1 200 ? 22.851 0.266 -16.013 1.00 82.06 200 GLU A CA 1
ATOM 1624 C C . GLU A 1 200 ? 22.410 -0.722 -14.925 1.00 82.06 200 GLU A C 1
ATOM 1626 O O . GLU A 1 200 ? 21.211 -0.980 -14.711 1.00 82.06 200 GLU A O 1
ATOM 1631 N N . THR A 1 201 ? 23.398 -1.232 -14.192 1.00 80.44 201 THR A N 1
ATOM 1632 C CA . THR A 1 201 ? 23.193 -2.152 -13.073 1.00 80.44 201 THR A CA 1
ATOM 1633 C C . THR A 1 201 ? 22.213 -1.583 -12.044 1.00 80.44 201 THR A C 1
ATOM 1635 O O . THR A 1 201 ? 21.973 -0.369 -11.933 1.00 80.44 201 THR A O 1
ATOM 1638 N N . ILE A 1 202 ? 21.540 -2.479 -11.317 1.00 80.12 202 ILE A N 1
ATOM 1639 C CA . ILE A 1 202 ? 20.622 -2.049 -10.262 1.00 80.12 202 ILE A CA 1
ATOM 1640 C C . ILE A 1 202 ? 21.435 -1.285 -9.225 1.00 80.12 202 ILE A C 1
ATOM 1642 O O . ILE A 1 202 ? 22.556 -1.645 -8.882 1.00 80.12 202 ILE A O 1
ATOM 1646 N N . ALA A 1 203 ? 20.883 -0.157 -8.803 1.00 69.94 203 ALA A N 1
ATOM 1647 C CA . ALA A 1 203 ? 21.532 0.763 -7.896 1.00 69.94 203 ALA A CA 1
ATOM 1648 C C . ALA A 1 203 ? 22.901 1.338 -8.330 1.00 69.94 203 ALA A C 1
ATOM 1650 O O . ALA A 1 203 ? 23.522 1.994 -7.505 1.00 69.94 203 ALA A O 1
ATOM 1651 N N . LEU A 1 204 ? 23.343 1.200 -9.590 1.00 78.00 204 LEU A N 1
ATOM 1652 C CA . LEU A 1 204 ? 24.715 1.549 -10.021 1.00 78.00 204 LEU A CA 1
ATOM 1653 C C . LEU A 1 204 ? 25.797 0.787 -9.227 1.00 78.00 204 LEU A C 1
ATOM 1655 O O . LEU A 1 204 ? 26.849 1.345 -8.924 1.00 78.00 204 LEU A O 1
ATOM 1659 N N . ASP A 1 205 ? 25.499 -0.450 -8.815 1.00 76.75 205 ASP A N 1
ATOM 1660 C CA . ASP A 1 205 ? 26.351 -1.299 -7.966 1.00 76.75 205 ASP A CA 1
ATOM 1661 C C . ASP A 1 205 ? 26.690 -0.716 -6.579 1.00 76.75 205 ASP A C 1
ATOM 1663 O O . ASP A 1 205 ? 27.493 -1.289 -5.845 1.00 76.75 205 ASP A O 1
ATOM 1667 N N . SER A 1 206 ? 26.051 0.386 -6.166 1.00 78.31 206 SER A N 1
ATOM 1668 C CA . SER A 1 206 ? 26.256 0.990 -4.842 1.00 78.31 206 SER A CA 1
ATOM 1669 C C . SER A 1 206 ? 25.449 0.320 -3.724 1.00 78.31 206 SER A C 1
ATOM 1671 O O . SER A 1 206 ? 25.549 0.738 -2.575 1.00 78.31 206 SER A O 1
ATOM 1673 N N . GLY A 1 207 ? 24.595 -0.654 -4.056 1.00 78.88 207 GLY A N 1
ATOM 1674 C CA . GLY A 1 207 ? 23.623 -1.239 -3.128 1.00 78.88 207 GLY A CA 1
ATOM 1675 C C . GLY A 1 207 ? 22.458 -0.297 -2.762 1.00 78.88 207 GLY A C 1
ATOM 1676 O O . GLY A 1 207 ? 22.410 0.855 -3.219 1.00 78.88 207 GLY A O 1
ATOM 1677 N N . PRO A 1 208 ? 21.475 -0.786 -1.980 1.00 82.12 208 PRO A N 1
ATOM 1678 C CA . PRO A 1 208 ? 20.374 0.035 -1.486 1.00 82.12 208 PRO A CA 1
ATOM 1679 C C . PRO A 1 208 ? 20.893 1.053 -0.467 1.00 82.12 208 PRO A C 1
ATOM 1681 O O . PRO A 1 208 ? 21.655 0.705 0.435 1.00 82.12 208 PRO A O 1
ATOM 1684 N N . ALA A 1 209 ? 20.477 2.317 -0.583 1.00 85.06 209 ALA A N 1
ATOM 1685 C CA . ALA A 1 209 ? 20.800 3.286 0.455 1.00 85.06 209 ALA A CA 1
ATOM 1686 C C . ALA A 1 209 ? 19.983 2.966 1.712 1.00 85.06 209 ALA A C 1
ATOM 1688 O O . ALA A 1 209 ? 18.773 2.724 1.629 1.00 85.06 209 ALA A O 1
ATOM 1689 N N . LYS A 1 210 ? 20.652 2.984 2.864 1.00 87.56 210 LYS A N 1
ATOM 1690 C CA . LYS A 1 210 ? 20.053 2.712 4.169 1.00 87.56 210 LYS A CA 1
ATOM 1691 C C . LYS A 1 210 ? 20.135 3.946 5.058 1.00 87.56 210 LYS A C 1
ATOM 1693 O O . LYS A 1 210 ? 21.120 4.681 5.030 1.00 87.56 210 LYS A O 1
ATOM 1698 N N . VAL A 1 211 ? 19.104 4.149 5.865 1.00 85.75 211 VAL A N 1
ATOM 1699 C CA . VAL A 1 211 ? 19.094 5.084 6.989 1.00 85.75 211 VAL A C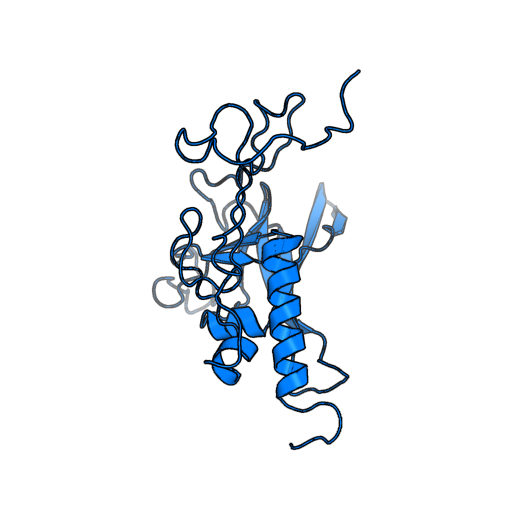A 1
ATOM 1700 C C . VAL A 1 211 ? 19.025 4.239 8.250 1.00 85.75 211 VAL A C 1
ATOM 1702 O O . VAL A 1 211 ? 18.110 3.430 8.401 1.00 85.75 211 VAL A O 1
ATOM 1705 N N . VAL A 1 212 ? 20.000 4.416 9.136 1.00 83.69 212 VAL A N 1
ATOM 1706 C CA . VAL A 1 212 ? 20.096 3.736 10.432 1.00 83.69 212 VAL A CA 1
ATOM 1707 C C . VAL A 1 212 ? 20.315 4.817 11.494 1.00 83.69 212 VAL A C 1
ATOM 1709 O O . VAL A 1 212 ? 21.039 5.776 11.219 1.00 83.69 212 VAL A O 1
ATOM 1712 N N . PRO A 1 213 ? 19.678 4.734 12.675 1.00 79.69 213 PRO A N 1
ATOM 1713 C CA . PRO A 1 213 ? 19.886 5.717 13.732 1.00 79.69 213 PRO A CA 1
ATOM 1714 C C . PRO A 1 213 ? 21.346 5.741 14.218 1.00 79.69 213 PRO A C 1
ATOM 1716 O O . PRO A 1 213 ? 21.987 4.699 14.377 1.00 79.69 213 PRO A O 1
ATOM 1719 N N . ASP A 1 214 ? 21.856 6.944 14.504 1.00 68.44 214 ASP A N 1
ATOM 1720 C CA . ASP A 1 214 ? 23.210 7.144 15.029 1.00 68.44 214 ASP A CA 1
ATOM 1721 C C . ASP A 1 214 ? 23.414 6.358 16.337 1.00 68.44 214 ASP A C 1
ATOM 1723 O O . ASP A 1 214 ? 22.713 6.569 17.331 1.00 68.44 214 ASP A O 1
ATOM 1727 N N . GLY A 1 215 ? 24.395 5.448 16.332 1.00 62.09 215 GLY A N 1
ATOM 1728 C CA . GLY A 1 215 ? 24.731 4.569 17.460 1.00 62.09 215 GLY A CA 1
ATOM 1729 C C . GLY A 1 215 ? 24.475 3.075 17.224 1.00 62.09 215 GLY A C 1
ATOM 1730 O O . GLY A 1 215 ? 24.995 2.262 17.985 1.00 62.09 215 GLY A O 1
ATOM 1731 N N . GLU A 1 216 ? 23.759 2.715 16.156 1.00 53.31 216 GLU A N 1
ATOM 1732 C CA . GLU A 1 216 ? 23.557 1.330 15.689 1.00 53.31 216 GLU A CA 1
ATOM 1733 C C . GLU A 1 216 ? 24.134 1.110 14.279 1.00 53.31 216 GLU A C 1
ATOM 1735 O O . GLU A 1 216 ? 23.699 0.227 13.550 1.00 53.31 216 GLU A O 1
ATOM 1740 N N . ALA A 1 217 ? 25.115 1.919 13.866 1.00 42.84 217 ALA A N 1
ATOM 1741 C CA . ALA A 1 217 ? 25.808 1.689 12.605 1.00 42.84 217 ALA A CA 1
ATOM 1742 C C . ALA A 1 217 ? 26.524 0.330 12.650 1.00 42.84 217 ALA A C 1
ATOM 1744 O O . ALA A 1 217 ? 27.402 0.105 13.491 1.00 42.84 217 ALA A O 1
ATOM 1745 N N . ASP A 1 218 ? 26.153 -0.560 11.730 1.00 41.00 218 ASP A N 1
ATOM 1746 C CA . ASP A 1 218 ? 26.893 -1.781 11.447 1.00 41.00 218 ASP A CA 1
ATOM 1747 C C . ASP A 1 218 ? 28.375 -1.446 11.253 1.00 41.00 218 ASP A C 1
ATOM 1749 O O . ASP A 1 218 ? 28.762 -0.616 10.429 1.00 41.00 218 ASP A O 1
ATOM 1753 N N . VAL A 1 219 ? 29.225 -2.119 12.025 1.00 39.72 219 VAL A N 1
ATOM 1754 C CA . VAL A 1 219 ? 30.678 -1.899 12.128 1.00 39.72 219 VAL A CA 1
ATOM 1755 C C . VAL A 1 219 ? 31.426 -2.369 10.861 1.00 39.72 219 VAL A C 1
ATOM 1757 O O . VAL A 1 219 ? 32.566 -2.816 10.942 1.00 39.72 219 VAL A O 1
ATOM 1760 N N . SER A 1 220 ? 30.816 -2.315 9.673 1.00 33.16 220 SER A N 1
ATOM 1761 C CA . SER A 1 220 ? 31.417 -2.870 8.449 1.00 33.16 220 SER A CA 1
ATOM 1762 C C . SER A 1 220 ? 31.698 -1.884 7.315 1.00 33.16 220 SER A C 1
ATOM 1764 O O . SER A 1 220 ? 32.623 -2.166 6.563 1.00 33.16 220 SER A O 1
ATOM 1766 N N . ASP A 1 221 ? 31.079 -0.699 7.261 1.00 36.38 221 ASP A N 1
ATOM 1767 C CA . ASP A 1 221 ? 31.301 0.252 6.149 1.00 36.38 221 ASP A CA 1
ATOM 1768 C C . ASP A 1 221 ? 31.811 1.635 6.589 1.00 36.38 221 ASP A C 1
ATOM 1770 O O . ASP A 1 221 ? 31.479 2.678 6.030 1.00 36.38 221 ASP A O 1
ATOM 1774 N N . ALA A 1 222 ? 32.714 1.658 7.570 1.00 34.91 222 ALA A N 1
ATOM 1775 C CA . ALA A 1 222 ? 33.503 2.847 7.892 1.00 34.91 222 ALA A CA 1
ATOM 1776 C C . ALA A 1 222 ? 34.717 2.999 6.950 1.00 34.91 222 ALA A C 1
ATOM 1778 O O . ALA A 1 222 ? 35.862 3.025 7.398 1.00 34.91 222 ALA A O 1
ATOM 1779 N N . THR A 1 223 ? 34.484 3.110 5.640 1.00 35.09 223 THR A N 1
ATOM 1780 C CA . THR A 1 223 ? 35.475 3.666 4.701 1.00 35.09 223 THR A CA 1
ATOM 1781 C C . THR A 1 223 ? 34.775 4.465 3.610 1.00 35.09 223 THR A C 1
ATOM 1783 O O . THR A 1 223 ? 34.419 3.928 2.566 1.00 35.09 223 THR A O 1
ATOM 1786 N N . GLY A 1 224 ? 34.605 5.765 3.843 1.00 32.59 224 GLY A N 1
ATOM 1787 C CA . GLY A 1 224 ? 34.045 6.678 2.850 1.00 32.59 224 GLY A CA 1
ATOM 1788 C C . GLY A 1 224 ? 33.760 8.058 3.424 1.00 32.59 224 GLY A C 1
ATOM 1789 O O . GLY A 1 224 ? 32.611 8.383 3.664 1.00 32.59 224 GLY A O 1
ATOM 1790 N N . GLU A 1 225 ? 34.831 8.809 3.687 1.00 28.42 225 GLU A N 1
ATOM 1791 C CA . GLU A 1 225 ? 34.906 10.270 3.860 1.00 28.42 225 GLU A CA 1
ATOM 1792 C C . GLU A 1 225 ? 33.645 11.020 4.336 1.00 28.42 225 GLU A C 1
ATOM 1794 O O . GLU A 1 225 ? 32.744 11.373 3.576 1.00 28.42 225 GLU A O 1
ATOM 1799 N N . ASP A 1 226 ? 33.696 11.380 5.618 1.00 36.69 226 ASP A N 1
ATOM 1800 C CA . ASP A 1 226 ? 32.891 12.396 6.284 1.00 36.69 226 ASP A CA 1
ATOM 1801 C C . ASP A 1 226 ? 32.705 13.681 5.454 1.00 36.69 226 ASP A C 1
ATOM 1803 O O . ASP A 1 226 ? 33.659 14.408 5.173 1.00 36.69 226 ASP A O 1
ATOM 1807 N N . SER A 1 227 ? 31.450 14.032 5.160 1.00 33.59 227 SER A N 1
ATOM 1808 C CA . SER A 1 227 ? 30.930 15.403 5.336 1.00 33.59 227 SER A CA 1
ATOM 1809 C C . SER A 1 227 ? 29.415 15.473 5.101 1.00 33.59 227 SER A C 1
ATOM 1811 O O . SER A 1 227 ? 28.927 16.172 4.215 1.00 33.59 227 SER A O 1
ATOM 1813 N N . ALA A 1 228 ? 28.633 14.794 5.942 1.00 35.47 228 ALA A N 1
ATOM 1814 C CA . ALA A 1 228 ? 27.237 15.178 6.129 1.00 35.47 228 ALA A CA 1
ATOM 1815 C C . ALA A 1 228 ? 27.211 16.447 6.997 1.00 35.47 228 ALA A C 1
ATOM 1817 O O . ALA A 1 228 ? 27.385 16.406 8.213 1.00 35.47 228 ALA A O 1
ATOM 1818 N N . SER A 1 229 ? 27.058 17.605 6.356 1.00 36.66 229 SER A N 1
ATOM 1819 C CA . SER A 1 229 ? 26.846 18.885 7.025 1.00 36.66 229 SER A CA 1
ATOM 1820 C C . SER A 1 229 ? 25.484 18.890 7.724 1.00 36.66 229 SER A C 1
ATOM 1822 O O . SER A 1 229 ? 24.453 19.225 7.141 1.00 36.66 229 SER A O 1
ATOM 1824 N N . SER A 1 230 ? 25.468 18.529 9.006 1.00 37.91 230 SER A N 1
ATOM 1825 C CA . SER A 1 230 ? 24.302 18.727 9.859 1.00 37.91 230 SER A CA 1
ATOM 1826 C C . SER A 1 230 ? 24.045 20.228 10.024 1.00 37.91 230 SER A C 1
ATOM 1828 O O . SER A 1 230 ? 24.819 20.938 10.665 1.00 37.91 230 SER A O 1
ATOM 1830 N N . PHE A 1 231 ? 22.920 20.711 9.493 1.00 36.62 231 PHE A N 1
ATOM 1831 C CA . PHE A 1 231 ? 22.384 22.069 9.695 1.00 36.62 231 PHE A CA 1
ATOM 1832 C C . PHE A 1 231 ? 21.971 22.378 11.150 1.00 36.62 231 PHE A C 1
ATOM 1834 O O . PHE A 1 231 ? 21.375 23.417 11.422 1.00 36.62 231 PHE A O 1
ATOM 1841 N N . TYR A 1 232 ? 22.306 21.495 12.087 1.00 42.94 232 TYR A N 1
ATOM 1842 C CA . TYR A 1 232 ? 22.048 21.626 13.512 1.00 42.94 232 TYR A CA 1
ATOM 1843 C C . TYR A 1 232 ? 23.320 21.301 14.294 1.00 42.94 232 TYR A C 1
ATOM 1845 O O . TYR A 1 232 ? 23.403 20.272 14.951 1.00 42.94 232 TYR A O 1
ATOM 1853 N N . ASN A 1 233 ? 24.320 22.175 14.203 1.00 37.69 233 ASN A N 1
ATOM 1854 C CA . ASN A 1 233 ? 25.332 22.303 15.246 1.00 37.69 233 ASN A CA 1
ATOM 1855 C C . ASN A 1 233 ? 25.304 23.759 15.729 1.00 37.69 233 ASN A C 1
ATOM 1857 O O . ASN A 1 233 ? 25.760 24.641 15.007 1.00 37.69 233 ASN A O 1
ATOM 1861 N N . GLU A 1 234 ? 24.726 23.920 16.925 1.00 37.00 234 GLU A N 1
ATOM 1862 C CA . GLU A 1 234 ? 24.601 25.112 17.797 1.00 37.00 234 GLU A CA 1
ATOM 1863 C C . GLU A 1 234 ? 23.894 26.375 17.266 1.00 37.00 234 GLU A C 1
ATOM 1865 O O . GLU A 1 234 ? 24.380 27.047 16.332 1.00 37.00 234 GLU A O 1
#

Foldseek 3Di:
DADDPCGPQNLLVVLLVLVCCQCVPVNDKKWWWAFDPPVFDADPPPRDGLDTDTDDIDIAGWDKDDWDWDWDDDPVGIDIKIKIKIKGFPVLCVLVVHDDDAQIWIDDAQFIKGFHDWDFDDADVPDPVGTGITIGIIITDDPPRDDDPDDGQQCAQDPDNVPRSRPQKDWRPQPPQADPPRGGSSRDRVNCVVCPVVDADRVNPPHIDMGHDPPPPDPPPPDDDDDPPDPDDD

pLDDT: mean 81.53, std 15.23, range [28.42, 96.06]

Secondary structure (DSSP, 8-state):
---SSS-HHHHHHHHHHHHHIIIIII--EEEEE-B-TTTS-B-TTT--BSS--B---EEEE-EEPPPEEEEEE-SS-EEEEEEEEEEEEHHHHHHHT--PPTT-EEEETTEEEEEEEEEEEEEETTEEEEEEEEEEEEEEPPTTTS--SS--------SSTTT--S---EE--TT-SEETTTEE-----HHHHHHGGGSPPGGGGS---EE--TT---TT---S------S---

Radius of gyration: 21.36 Å; chains: 1; bounding box: 66×45×55 Å

Sequence (234 aa):
MARLFITPREIQLINDWTKEFIKDIVGQFIIYYPISILKTRVHPVYDEAVQKIFDNPIKIDCLVDQPDRGQSATNFSVEGTTQLGVFVQSRDLLDKGFDAEIGDFFTYGNEVFEVLTATEVGDIFGQAEYNVYWKLTSKLARSGRFDLPDFKMMLEDAKTFQDAQVQKTFEQQRGMDENETDGNLGDVRQVRERLKDDMETIALDSGPAKVVPDGEADVSDATGEDSASSFYNE